Protein AF-A0A1M7EWC8-F1 (afdb_monomer_lite)

Organism: NCBI:txid29571

Sequence (258 aa):
MKIHIRKPAAKPTKSVWHRIDAVYSGLALIAAVAFLFTLSVLIFYGRYFPGGISSEHDAWAEFGTFLGGVLTPAFSFLTFLALLVTIMFQRFELKNSQISLGLIREELELAKSTAEKSVEFNKNESERAELFNMIKFVHSEISNLHSSEVDFVAGATLGFFFSSSAPSKGISSIPKNYDPVTDHDRVVLADLCDYMMELNNYLNNYEGKFGASALTYYYKKRHATASDRLIEKGFLLEPMLSAFKEIGYSWTAPVSVK

Structure (mmCIF, N/CA/C/O backbone):
data_AF-A0A1M7EWC8-F1
#
_entry.id   AF-A0A1M7EWC8-F1
#
loop_
_atom_site.group_PDB
_atom_site.id
_atom_site.type_symbol
_atom_site.label_atom_id
_atom_site.label_alt_id
_atom_site.label_comp_id
_atom_site.label_asym_id
_atom_site.label_entity_id
_atom_site.label_seq_id
_atom_site.pdbx_PDB_ins_code
_atom_site.Cartn_x
_atom_site.Cartn_y
_atom_site.Cartn_z
_atom_site.occupancy
_atom_site.B_iso_or_equiv
_atom_site.auth_seq_id
_atom_site.auth_comp_id
_atom_site.auth_asym_id
_atom_site.auth_atom_id
_atom_site.pdbx_PDB_model_num
ATOM 1 N N . MET A 1 1 ? 0.126 -18.170 11.135 1.00 47.25 1 MET A N 1
ATOM 2 C CA . MET A 1 1 ? 0.651 -17.033 10.347 1.00 47.25 1 MET A CA 1
ATOM 3 C C . MET A 1 1 ? 1.218 -17.575 9.032 1.00 47.25 1 MET A C 1
ATOM 5 O O . MET A 1 1 ? 2.308 -18.126 9.032 1.00 47.25 1 MET A O 1
ATOM 9 N N . LYS A 1 2 ? 0.439 -17.572 7.937 1.00 43.06 2 LYS A N 1
ATOM 10 C CA . LYS A 1 2 ? 0.884 -18.093 6.627 1.00 43.06 2 LYS A CA 1
ATOM 11 C C . LYS A 1 2 ? 1.632 -16.986 5.886 1.00 43.06 2 LYS A C 1
ATOM 13 O O . LYS A 1 2 ? 1.015 -16.027 5.434 1.00 43.06 2 LYS A O 1
ATOM 18 N N . ILE A 1 3 ? 2.949 -17.121 5.787 1.00 44.19 3 ILE A N 1
ATOM 19 C CA . ILE A 1 3 ? 3.812 -16.198 5.050 1.00 44.19 3 ILE A CA 1
ATOM 20 C C . ILE A 1 3 ? 3.522 -16.396 3.557 1.00 44.19 3 ILE A C 1
ATOM 22 O O . ILE A 1 3 ? 3.866 -17.424 2.976 1.00 44.19 3 ILE A O 1
ATOM 26 N N . HIS A 1 4 ? 2.829 -15.434 2.947 1.00 46.62 4 HIS A N 1
ATOM 27 C CA . HIS A 1 4 ? 2.628 -15.382 1.502 1.00 46.62 4 HIS A CA 1
ATOM 28 C C . HIS A 1 4 ? 3.958 -14.998 0.847 1.00 46.62 4 HIS A C 1
ATOM 30 O O . HIS A 1 4 ? 4.321 -13.824 0.769 1.00 46.62 4 HIS A O 1
ATOM 36 N N . ILE A 1 5 ? 4.710 -16.003 0.402 1.00 55.16 5 ILE A N 1
ATOM 37 C CA . ILE A 1 5 ? 5.900 -15.809 -0.425 1.00 55.16 5 ILE A CA 1
ATOM 38 C C . ILE A 1 5 ? 5.428 -15.165 -1.735 1.00 55.16 5 ILE A C 1
ATOM 40 O O . ILE A 1 5 ? 4.658 -15.764 -2.489 1.00 55.16 5 ILE A O 1
ATOM 44 N N . ARG A 1 6 ? 5.842 -13.914 -1.979 1.00 54.12 6 ARG A N 1
ATOM 45 C CA . ARG A 1 6 ? 5.560 -13.195 -3.228 1.00 54.12 6 ARG A CA 1
ATOM 46 C C . ARG A 1 6 ? 6.038 -14.050 -4.404 1.00 54.12 6 ARG A C 1
ATOM 48 O O . ARG A 1 6 ? 7.203 -14.440 -4.449 1.00 54.12 6 ARG A O 1
ATOM 55 N N . LYS A 1 7 ? 5.136 -14.337 -5.349 1.00 50.84 7 LYS A N 1
ATOM 56 C CA . LYS A 1 7 ? 5.489 -14.973 -6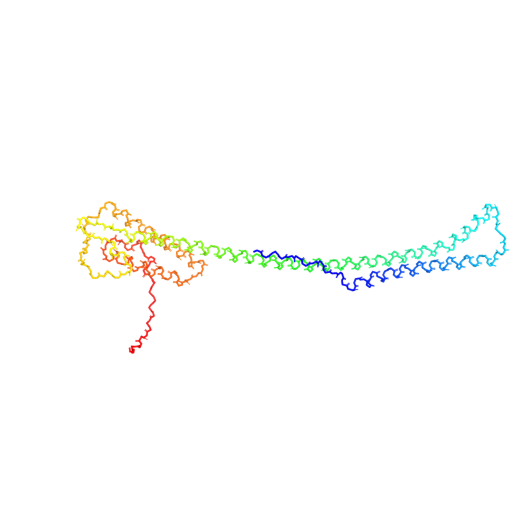.626 1.00 50.84 7 LYS A CA 1
ATOM 57 C C . LYS A 1 7 ? 6.618 -14.168 -7.293 1.00 50.84 7 LYS A C 1
ATOM 59 O O . LYS A 1 7 ? 6.545 -12.937 -7.281 1.00 50.84 7 LYS A O 1
ATOM 64 N N . PRO A 1 8 ? 7.641 -14.826 -7.867 1.00 49.25 8 PRO A N 1
ATOM 65 C CA . PRO A 1 8 ? 8.710 -14.132 -8.573 1.00 49.25 8 PRO A CA 1
ATOM 66 C C . PRO A 1 8 ? 8.127 -13.327 -9.739 1.00 49.25 8 PRO A C 1
ATOM 68 O O . PRO A 1 8 ? 7.176 -13.773 -10.387 1.00 49.25 8 PRO A O 1
ATOM 71 N N . ALA A 1 9 ? 8.686 -12.134 -9.964 1.00 54.84 9 ALA A N 1
ATOM 72 C CA . ALA A 1 9 ? 8.265 -11.185 -10.989 1.00 54.84 9 ALA A CA 1
ATOM 73 C C . ALA A 1 9 ? 7.995 -11.889 -12.330 1.00 54.84 9 ALA A C 1
ATOM 75 O O . ALA A 1 9 ? 8.808 -12.690 -12.802 1.00 54.84 9 ALA A O 1
ATOM 76 N N . ALA A 1 10 ? 6.827 -11.615 -12.917 1.00 57.38 10 ALA A N 1
ATOM 77 C CA . ALA A 1 10 ? 6.419 -12.189 -14.191 1.00 57.38 10 ALA A CA 1
ATOM 78 C C . ALA A 1 10 ? 7.498 -11.915 -15.249 1.00 57.38 10 ALA A C 1
ATOM 80 O O . ALA A 1 10 ? 7.914 -10.772 -15.440 1.00 57.38 10 ALA A O 1
ATOM 81 N N . LYS A 1 11 ? 7.968 -12.976 -15.918 1.00 47.69 11 LYS A N 1
ATOM 82 C 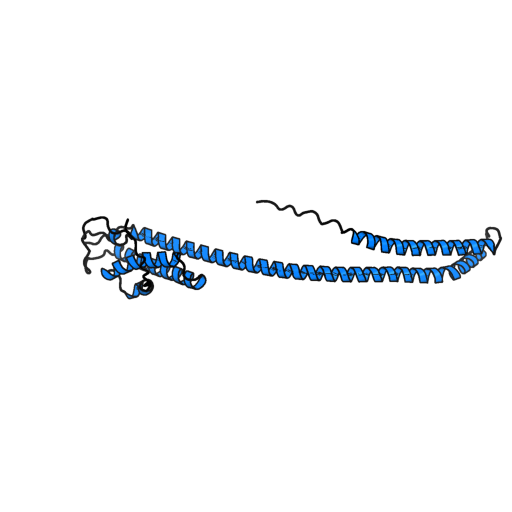CA . LYS A 1 11 ? 8.940 -12.865 -17.013 1.00 47.69 11 LYS A CA 1
ATOM 83 C C . LYS A 1 11 ? 8.397 -11.878 -18.059 1.00 47.69 11 LYS A C 1
ATOM 85 O O . LYS A 1 11 ? 7.204 -11.964 -18.368 1.00 47.69 11 LYS A O 1
ATOM 90 N N . PRO A 1 12 ? 9.229 -10.971 -18.606 1.00 50.50 12 PRO A N 1
ATOM 91 C CA . PRO A 1 12 ? 8.781 -9.996 -19.593 1.00 50.50 12 PRO A CA 1
ATOM 92 C C . PRO A 1 12 ? 8.081 -10.719 -20.745 1.00 50.50 12 PRO A C 1
ATOM 94 O O . PRO A 1 12 ? 8.583 -11.711 -21.285 1.00 50.50 12 PRO A O 1
ATOM 97 N N . THR A 1 13 ? 6.870 -10.257 -21.042 1.00 60.12 13 THR A N 1
ATOM 98 C CA . THR A 1 13 ? 5.951 -10.859 -22.004 1.00 60.12 13 THR A CA 1
ATOM 99 C C . THR A 1 13 ? 6.610 -10.939 -23.385 1.00 60.12 13 THR A C 1
ATOM 101 O O . THR A 1 13 ? 7.399 -10.074 -23.761 1.00 60.12 13 THR A O 1
ATOM 104 N N . LYS A 1 14 ? 6.310 -11.993 -24.161 1.00 58.06 14 LYS A N 1
ATOM 105 C CA . LYS A 1 14 ? 6.942 -12.278 -25.471 1.00 58.06 14 LYS A CA 1
ATOM 106 C C . LYS A 1 14 ? 6.955 -11.078 -26.437 1.00 58.06 14 LYS A C 1
ATOM 108 O O . LYS A 1 14 ? 7.844 -10.978 -27.272 1.00 58.06 14 LYS A O 1
ATOM 113 N N . SER A 1 15 ? 6.011 -10.146 -26.295 1.00 63.50 15 SER A N 1
ATOM 114 C CA . SER A 1 15 ? 5.922 -8.928 -27.103 1.00 63.50 15 SER A CA 1
ATOM 115 C C . SER A 1 15 ? 7.060 -7.931 -26.872 1.00 63.50 15 SER A C 1
ATOM 117 O O . SER A 1 15 ? 7.343 -7.148 -27.769 1.00 63.50 15 SER A O 1
ATOM 119 N N . VAL A 1 16 ? 7.719 -7.934 -25.710 1.00 62.34 16 VAL A N 1
ATOM 120 C CA . VAL A 1 16 ? 8.839 -7.022 -25.422 1.00 62.34 16 VAL A CA 1
ATOM 121 C C . VAL A 1 16 ? 10.085 -7.442 -26.202 1.00 62.34 16 VAL A C 1
ATOM 123 O O . VAL A 1 16 ? 10.731 -6.603 -26.825 1.00 62.34 16 VAL A O 1
ATOM 126 N N . TRP A 1 17 ? 10.360 -8.747 -26.248 1.00 64.62 17 TRP A N 1
ATOM 127 C CA . TRP A 1 17 ? 11.518 -9.318 -26.938 1.00 64.62 17 TRP A CA 1
ATOM 128 C C . TRP A 1 17 ? 11.496 -9.023 -28.438 1.00 64.62 17 TRP A C 1
ATOM 130 O O . TRP A 1 17 ? 12.433 -8.422 -28.946 1.00 64.62 17 TRP A O 1
ATOM 140 N N . HIS A 1 18 ? 10.362 -9.253 -29.109 1.00 70.25 18 HIS A N 1
ATOM 141 C CA . HIS A 1 18 ? 10.214 -8.944 -30.538 1.00 70.25 18 HIS A CA 1
ATOM 142 C C . HIS A 1 18 ? 10.468 -7.471 -30.896 1.00 70.25 18 HIS A C 1
ATOM 144 O O . HIS A 1 18 ? 10.829 -7.155 -32.027 1.00 70.25 18 HIS A O 1
ATOM 150 N N . ARG A 1 19 ? 10.262 -6.548 -29.950 1.00 71.00 19 ARG A N 1
ATOM 151 C CA . ARG A 1 19 ? 10.402 -5.102 -30.179 1.00 71.00 19 ARG A CA 1
ATOM 152 C C . ARG A 1 19 ? 11.839 -4.637 -29.988 1.00 71.00 19 ARG A C 1
ATOM 154 O O . ARG A 1 19 ? 12.286 -3.753 -30.709 1.00 71.00 19 ARG A O 1
ATOM 161 N N . ILE A 1 20 ? 12.553 -5.266 -29.062 1.00 74.62 20 ILE A N 1
ATOM 162 C CA . ILE A 1 20 ? 13.995 -5.102 -28.880 1.00 74.62 20 ILE A CA 1
ATOM 163 C C . ILE A 1 20 ? 14.736 -5.706 -30.082 1.00 74.62 20 ILE A C 1
ATOM 165 O O . ILE A 1 20 ? 15.594 -5.049 -30.672 1.00 74.62 20 ILE A O 1
ATOM 169 N N . ASP A 1 21 ? 14.319 -6.894 -30.521 1.00 82.62 21 ASP A N 1
ATOM 170 C CA . ASP A 1 21 ? 14.849 -7.551 -31.719 1.00 82.62 21 ASP A CA 1
ATOM 171 C C . ASP A 1 21 ? 14.648 -6.683 -32.970 1.00 82.62 21 ASP A C 1
ATOM 173 O O . ASP A 1 21 ? 15.545 -6.573 -33.804 1.00 82.62 21 ASP A O 1
ATOM 177 N N . ALA A 1 22 ? 13.509 -5.988 -33.080 1.00 81.44 22 ALA A N 1
ATOM 178 C CA . ALA A 1 22 ? 13.250 -5.060 -34.178 1.00 81.44 22 ALA A CA 1
ATOM 179 C C . ALA A 1 22 ? 14.247 -3.884 -34.210 1.00 81.44 22 ALA A C 1
ATOM 181 O O . ALA A 1 22 ? 14.741 -3.534 -35.280 1.00 81.44 22 ALA A O 1
ATOM 182 N N . VAL A 1 23 ? 14.609 -3.310 -33.058 1.00 83.75 23 VAL A N 1
ATOM 183 C CA . VAL A 1 23 ? 15.603 -2.222 -32.990 1.00 83.75 23 VAL A CA 1
ATOM 184 C C . VAL A 1 23 ? 16.997 -2.727 -33.341 1.00 83.75 23 VAL A C 1
ATOM 186 O O . VAL A 1 23 ? 17.674 -2.121 -34.173 1.00 83.75 23 VAL A O 1
ATOM 189 N N . TYR A 1 24 ? 17.416 -3.855 -32.760 1.00 86.69 24 TYR A N 1
ATOM 190 C CA . TYR A 1 24 ? 18.720 -4.441 -33.068 1.00 86.69 24 TYR A CA 1
ATOM 191 C C . TYR A 1 24 ? 18.823 -4.865 -34.531 1.00 86.69 24 TYR A C 1
ATOM 193 O O . TYR A 1 24 ? 19.853 -4.626 -35.154 1.00 86.69 24 TYR A O 1
ATOM 201 N N . SER A 1 25 ? 17.752 -5.409 -35.112 1.00 86.56 25 SER A N 1
ATOM 202 C CA . SER A 1 25 ? 17.711 -5.748 -36.536 1.00 86.56 25 SER A CA 1
ATOM 203 C C . SER A 1 25 ? 17.816 -4.511 -37.436 1.00 86.56 25 SER A C 1
ATOM 205 O O . SER A 1 25 ? 18.558 -4.539 -38.415 1.00 86.56 25 SER A O 1
ATOM 207 N N . GLY A 1 26 ? 17.163 -3.397 -37.080 1.00 87.06 26 GLY A N 1
ATOM 208 C CA . GLY A 1 26 ? 17.273 -2.135 -37.815 1.00 87.06 26 GLY A CA 1
ATOM 209 C C . GLY A 1 26 ? 18.679 -1.534 -37.759 1.00 87.06 26 GLY A C 1
ATOM 210 O O . GLY A 1 26 ? 19.226 -1.140 -38.787 1.00 87.06 26 GLY A O 1
ATOM 211 N N . LEU A 1 27 ? 19.305 -1.516 -36.579 1.00 89.62 27 LEU A N 1
ATOM 212 C CA . LEU A 1 27 ? 20.689 -1.054 -36.421 1.00 89.62 27 LEU A CA 1
ATOM 213 C C . LEU A 1 27 ? 21.691 -1.975 -37.132 1.00 89.62 27 LEU A C 1
ATOM 215 O O . LEU A 1 27 ? 22.611 -1.484 -37.786 1.00 89.62 27 LEU A O 1
ATOM 219 N N . ALA A 1 28 ? 21.494 -3.293 -37.064 1.00 91.06 28 ALA A N 1
ATOM 220 C CA . ALA A 1 28 ? 22.319 -4.267 -37.774 1.00 91.06 28 ALA A CA 1
ATOM 221 C C . ALA A 1 28 ? 22.210 -4.104 -39.297 1.00 91.06 28 ALA A C 1
ATOM 223 O O . ALA A 1 28 ? 23.221 -4.187 -39.991 1.00 91.06 28 ALA A O 1
ATOM 224 N N . LEU A 1 29 ? 21.013 -3.806 -39.817 1.00 91.88 29 LEU A N 1
ATOM 225 C CA . LEU A 1 29 ? 20.809 -3.499 -41.232 1.00 91.88 29 LEU A CA 1
ATOM 226 C C . LEU A 1 29 ? 21.577 -2.237 -41.646 1.00 91.88 29 LEU A C 1
ATOM 228 O O . LEU A 1 29 ? 22.280 -2.260 -42.652 1.00 91.88 29 LEU A O 1
ATOM 232 N N . ILE A 1 30 ? 21.495 -1.155 -40.861 1.00 91.25 30 ILE A N 1
ATOM 233 C CA . ILE A 1 30 ? 22.239 0.090 -41.127 1.00 91.25 30 ILE A CA 1
ATOM 234 C C . ILE A 1 30 ? 23.753 -0.174 -41.134 1.00 91.25 30 ILE A C 1
ATOM 236 O O . ILE A 1 30 ? 24.451 0.282 -42.040 1.00 91.25 30 ILE A O 1
ATOM 240 N N . ALA A 1 31 ? 24.257 -0.949 -40.170 1.00 92.12 31 ALA A N 1
ATOM 241 C CA . ALA A 1 31 ? 25.669 -1.318 -40.096 1.00 92.12 31 ALA A CA 1
ATOM 242 C C . ALA A 1 31 ? 26.111 -2.188 -41.287 1.00 92.12 31 ALA A C 1
ATOM 244 O O . ALA A 1 31 ? 27.172 -1.950 -41.866 1.00 92.12 31 ALA A O 1
ATOM 245 N N . ALA A 1 32 ? 25.285 -3.154 -41.701 1.00 94.25 32 ALA A N 1
ATOM 246 C CA . ALA A 1 32 ? 25.549 -3.987 -42.870 1.00 94.25 32 ALA A CA 1
ATOM 247 C C . ALA A 1 32 ? 25.592 -3.156 -44.162 1.00 94.25 32 ALA A C 1
ATOM 249 O O . ALA A 1 32 ? 26.500 -3.326 -44.973 1.00 94.25 32 ALA A O 1
ATOM 250 N N . VAL A 1 33 ? 24.660 -2.212 -44.330 1.00 93.44 33 VAL A N 1
ATOM 251 C CA . VAL A 1 33 ? 24.645 -1.283 -45.471 1.00 93.44 33 VAL A CA 1
ATOM 252 C C . VAL A 1 33 ? 25.898 -0.404 -45.479 1.00 93.44 33 VAL A C 1
ATOM 254 O O . VAL A 1 33 ? 26.537 -0.277 -46.521 1.00 93.44 33 VAL A O 1
ATOM 257 N N . ALA A 1 34 ? 26.298 0.147 -44.328 1.00 93.12 34 ALA A N 1
ATOM 258 C CA . ALA A 1 34 ? 27.522 0.940 -44.202 1.00 93.12 34 ALA A CA 1
ATOM 259 C C . ALA A 1 34 ? 28.775 0.134 -44.592 1.00 93.12 34 ALA A C 1
ATOM 261 O O . ALA A 1 34 ? 29.632 0.621 -45.335 1.00 93.12 34 ALA A O 1
ATOM 262 N N . PHE A 1 35 ? 28.865 -1.116 -44.133 1.00 94.31 35 PHE A N 1
ATOM 263 C CA . PHE A 1 35 ? 29.974 -2.014 -44.446 1.00 94.31 35 PHE A CA 1
ATOM 264 C C . PHE A 1 35 ? 30.036 -2.354 -45.941 1.00 94.31 35 PHE A C 1
ATOM 266 O O . PHE A 1 35 ? 31.091 -2.216 -46.561 1.00 94.31 35 PHE A O 1
ATOM 273 N N . LEU A 1 36 ? 28.903 -2.731 -46.543 1.00 95.06 36 LEU A N 1
ATOM 274 C CA . LEU A 1 36 ? 28.820 -3.042 -47.973 1.00 95.06 36 LEU A CA 1
ATOM 275 C C . LEU A 1 36 ? 29.143 -1.826 -48.846 1.00 95.06 36 LEU A C 1
ATOM 277 O O . LEU A 1 36 ? 29.856 -1.962 -49.839 1.00 95.06 36 LEU A O 1
ATOM 281 N N . PHE A 1 37 ? 28.671 -0.637 -48.463 1.00 93.38 37 PHE A N 1
ATOM 282 C CA . PHE A 1 37 ? 28.989 0.603 -49.167 1.00 93.38 37 PHE A CA 1
ATOM 283 C C . PHE A 1 37 ? 30.493 0.900 -49.125 1.00 93.38 37 PHE A C 1
ATOM 285 O O . PHE A 1 37 ? 31.101 1.169 -50.159 1.00 93.38 37 PHE A O 1
ATOM 292 N N . THR A 1 38 ? 31.116 0.752 -47.955 1.00 92.81 38 THR A N 1
ATOM 293 C CA . THR A 1 38 ? 32.569 0.924 -47.787 1.00 92.81 38 THR A CA 1
ATOM 294 C C . THR A 1 38 ? 33.354 -0.057 -48.650 1.00 92.81 38 THR A C 1
ATOM 296 O O . THR A 1 38 ? 34.263 0.341 -49.376 1.00 92.81 38 THR A O 1
ATOM 299 N N . LEU A 1 39 ? 32.970 -1.336 -48.621 1.00 94.88 39 LEU A N 1
ATOM 300 C CA . LEU A 1 39 ? 33.601 -2.375 -49.427 1.00 94.88 39 LEU A CA 1
ATOM 301 C C . LEU A 1 39 ? 33.455 -2.082 -50.927 1.00 94.88 39 LEU A C 1
ATOM 303 O O . LEU A 1 39 ? 34.415 -2.235 -51.677 1.00 94.88 39 LEU A O 1
ATOM 307 N N . SER A 1 40 ? 32.286 -1.599 -51.357 1.00 93.56 40 SER A N 1
ATOM 308 C CA . SER A 1 40 ? 32.044 -1.183 -52.741 1.00 93.56 40 SER A CA 1
ATOM 309 C C . SER A 1 40 ? 32.970 -0.044 -53.170 1.00 93.56 40 SER A C 1
ATOM 311 O O . SER A 1 40 ? 33.531 -0.105 -54.263 1.00 93.56 40 SER A O 1
ATOM 313 N N . VAL A 1 41 ? 33.160 0.979 -52.328 1.00 92.25 41 VAL A N 1
ATOM 314 C CA . VAL A 1 41 ? 34.064 2.105 -52.623 1.00 92.25 41 VAL A CA 1
ATOM 315 C C . VAL A 1 41 ? 35.518 1.629 -52.718 1.00 92.25 41 VAL A C 1
ATOM 317 O O . VAL A 1 41 ? 36.223 2.016 -53.649 1.00 92.25 41 VAL A O 1
ATOM 320 N N . LEU A 1 42 ? 35.956 0.740 -51.820 1.00 90.25 42 LEU A N 1
ATOM 321 C CA . LEU A 1 42 ? 37.308 0.169 -51.848 1.00 90.25 42 LEU A CA 1
ATOM 322 C C . LEU A 1 42 ? 37.557 -0.691 -53.097 1.00 90.25 42 LEU A C 1
ATOM 324 O O . LEU A 1 42 ? 38.595 -0.551 -53.744 1.00 90.25 42 LEU A O 1
ATOM 328 N N . ILE A 1 43 ? 36.599 -1.548 -53.471 1.00 92.00 43 ILE A N 1
ATOM 329 C CA . ILE A 1 43 ? 36.682 -2.364 -54.693 1.00 92.00 43 ILE A CA 1
ATOM 330 C C . ILE A 1 43 ? 36.725 -1.466 -55.934 1.00 92.00 43 ILE A C 1
ATOM 332 O O . ILE A 1 43 ? 37.505 -1.724 -56.851 1.00 92.00 43 ILE A O 1
ATOM 336 N N . PHE A 1 44 ? 35.898 -0.419 -55.973 1.00 90.69 44 PHE A N 1
ATOM 337 C CA . PHE A 1 44 ? 35.868 0.529 -57.083 1.00 90.69 44 PHE A CA 1
ATOM 338 C C . PHE A 1 44 ? 37.211 1.252 -57.232 1.00 90.69 44 PHE A C 1
ATOM 340 O O . PHE A 1 44 ? 37.776 1.264 -58.324 1.00 90.69 44 PHE A O 1
ATOM 347 N N . TYR A 1 45 ? 37.760 1.768 -56.128 1.00 88.88 45 TYR A N 1
ATOM 348 C CA . TYR A 1 45 ? 39.066 2.425 -56.114 1.00 88.88 45 TYR A CA 1
ATOM 349 C C . TYR A 1 45 ? 40.180 1.494 -56.620 1.00 88.88 45 TYR A C 1
ATOM 351 O O . TYR A 1 45 ? 40.899 1.849 -57.551 1.00 88.88 45 TYR A O 1
ATOM 359 N N . GLY A 1 46 ? 40.265 0.264 -56.095 1.00 86.56 46 GLY A N 1
ATOM 360 C CA . GLY A 1 46 ? 41.299 -0.701 -56.490 1.00 86.56 46 GLY A CA 1
ATOM 361 C C . GLY A 1 46 ? 41.200 -1.198 -57.939 1.00 86.56 46 GLY A C 1
ATOM 362 O O . GLY A 1 46 ? 42.198 -1.638 -58.503 1.00 86.56 46 GLY A O 1
ATOM 363 N N . ARG A 1 47 ? 40.017 -1.126 -58.567 1.00 88.06 47 ARG A N 1
ATOM 364 C CA . ARG A 1 47 ? 39.847 -1.468 -59.990 1.00 88.06 47 ARG A CA 1
ATOM 365 C C . ARG A 1 47 ? 40.170 -0.318 -60.936 1.00 88.06 47 ARG A C 1
ATOM 367 O O . ARG A 1 47 ? 40.697 -0.574 -62.014 1.00 88.06 47 ARG A O 1
ATOM 374 N N . TYR A 1 48 ? 39.825 0.914 -60.566 1.00 86.19 48 TYR A N 1
ATOM 375 C CA . TYR A 1 48 ? 40.052 2.090 -61.412 1.00 86.19 48 TYR A CA 1
ATOM 376 C C . TYR A 1 48 ? 41.488 2.615 -61.339 1.00 86.19 48 TYR A C 1
ATOM 378 O O . TYR A 1 48 ? 41.969 3.169 -62.324 1.00 86.19 48 TYR A O 1
ATOM 386 N N . PHE A 1 49 ? 42.184 2.394 -60.220 1.00 82.50 49 PHE A N 1
ATOM 387 C CA . PHE A 1 49 ? 43.587 2.767 -60.031 1.00 82.50 49 PHE A CA 1
ATOM 388 C C . PHE A 1 49 ? 44.466 1.516 -59.860 1.00 82.50 49 PHE A C 1
ATOM 390 O O . PHE A 1 49 ? 44.897 1.211 -58.747 1.00 82.50 49 PHE A O 1
ATOM 397 N N . PRO A 1 50 ? 44.727 0.749 -60.937 1.00 72.12 50 PRO A N 1
ATOM 398 C CA . PRO A 1 50 ? 45.605 -0.412 -60.866 1.00 72.12 50 PRO A CA 1
ATOM 399 C C . PRO A 1 50 ? 47.062 0.041 -60.656 1.00 72.12 50 PRO A C 1
ATOM 401 O O . PRO A 1 50 ? 47.721 0.508 -61.582 1.00 72.12 50 PRO A O 1
ATOM 404 N N . GLY A 1 51 ? 47.566 -0.101 -59.429 1.00 68.56 51 GLY A N 1
ATOM 405 C CA . GLY A 1 51 ? 48.934 0.235 -59.026 1.00 68.56 51 GLY A CA 1
ATOM 406 C C . GLY A 1 51 ? 49.352 -0.516 -57.756 1.00 68.56 51 GLY A C 1
ATOM 407 O O . GLY A 1 51 ? 48.511 -1.069 -57.048 1.00 68.56 51 GLY A O 1
ATOM 408 N N . GLY A 1 52 ? 50.660 -0.593 -57.489 1.00 72.06 52 GLY A N 1
ATOM 409 C CA . GLY A 1 52 ? 51.196 -1.186 -56.257 1.00 72.06 52 GLY A CA 1
ATOM 410 C C . GLY A 1 52 ? 50.973 -0.296 -55.028 1.00 72.06 52 GLY A C 1
ATOM 411 O O . GLY A 1 52 ? 50.571 0.858 -55.146 1.00 72.06 52 GLY A O 1
ATOM 412 N N . ILE A 1 53 ? 51.257 -0.821 -53.834 1.00 76.31 53 ILE A N 1
ATOM 413 C CA . ILE A 1 53 ? 51.200 -0.030 -52.597 1.00 76.31 53 ILE A CA 1
ATOM 414 C C . ILE A 1 53 ? 52.318 1.019 -52.636 1.00 76.31 53 ILE A C 1
ATOM 416 O O . ILE A 1 53 ? 53.494 0.659 -52.685 1.00 76.31 53 ILE A O 1
ATOM 420 N N . SER A 1 54 ? 51.953 2.303 -52.613 1.00 81.25 54 SER A N 1
ATOM 421 C CA . SER A 1 54 ? 52.928 3.395 -52.564 1.00 81.25 54 SER A CA 1
ATOM 422 C C . SER A 1 54 ? 53.568 3.499 -51.176 1.00 81.25 54 SER A C 1
ATOM 424 O O . SER A 1 54 ? 52.883 3.419 -50.152 1.00 81.25 54 SER A O 1
ATOM 426 N N . SER A 1 55 ? 54.887 3.696 -51.143 1.00 82.12 55 SER A N 1
ATOM 427 C CA . SER A 1 55 ? 55.646 4.035 -49.932 1.00 82.12 55 SER A CA 1
ATOM 428 C C . SER A 1 55 ? 55.655 5.539 -49.634 1.00 82.12 55 SER A C 1
ATOM 430 O O . SER A 1 55 ? 56.157 5.946 -48.589 1.00 82.12 55 SER A O 1
ATOM 432 N N . GLU A 1 56 ? 55.134 6.367 -50.544 1.00 87.88 56 GLU A N 1
ATOM 433 C CA . GLU A 1 56 ? 55.080 7.818 -50.377 1.00 87.88 56 GLU A CA 1
ATOM 434 C C . GLU A 1 56 ? 53.878 8.233 -49.530 1.00 87.88 56 GLU A C 1
ATOM 436 O O . GLU A 1 56 ? 52.751 7.783 -49.744 1.00 87.88 56 GLU A O 1
ATOM 441 N N . HIS A 1 57 ? 54.121 9.114 -48.561 1.00 85.94 57 HIS A N 1
ATOM 442 C CA . HIS A 1 57 ? 53.099 9.591 -47.633 1.00 85.94 57 HIS A CA 1
ATOM 443 C C . HIS A 1 57 ? 51.973 10.368 -48.336 1.00 85.94 57 HIS A C 1
ATOM 445 O O . HIS A 1 57 ? 50.803 10.180 -48.006 1.00 85.94 57 HIS A O 1
ATOM 451 N N . ASP A 1 58 ? 52.311 11.184 -49.336 1.00 87.44 58 ASP A N 1
ATOM 452 C CA . ASP A 1 58 ? 51.355 12.054 -50.031 1.00 87.44 58 ASP A CA 1
ATOM 453 C C . ASP A 1 58 ? 50.269 11.249 -50.766 1.00 87.44 58 ASP A C 1
ATOM 455 O O . ASP A 1 58 ? 49.088 11.595 -50.714 1.00 87.44 58 ASP A O 1
ATOM 459 N N . ALA A 1 59 ? 50.626 10.089 -51.330 1.00 84.44 59 ALA A N 1
ATOM 460 C CA . ALA A 1 59 ? 49.675 9.177 -51.968 1.00 84.44 59 ALA A CA 1
ATOM 461 C C . ALA A 1 59 ? 48.621 8.629 -50.980 1.00 84.44 59 ALA A C 1
ATOM 463 O O . ALA A 1 59 ? 47.453 8.444 -51.333 1.00 84.44 59 ALA A O 1
ATOM 464 N N . TRP A 1 60 ? 49.004 8.403 -49.719 1.00 87.38 60 TRP A N 1
ATOM 465 C CA . TRP A 1 60 ? 48.069 7.992 -48.667 1.00 87.38 60 TRP A CA 1
ATOM 466 C C . TRP A 1 60 ? 47.161 9.137 -48.210 1.00 87.38 60 TRP A C 1
ATOM 468 O O . TRP A 1 60 ? 45.993 8.897 -47.890 1.00 87.38 60 TRP A O 1
ATOM 478 N N . ALA A 1 61 ? 47.663 10.375 -48.209 1.00 87.62 61 ALA A N 1
ATOM 479 C CA . ALA A 1 61 ? 46.868 11.558 -47.891 1.00 87.62 61 ALA A CA 1
ATOM 480 C C . ALA A 1 61 ? 45.781 11.819 -48.953 1.00 87.62 61 ALA A C 1
ATOM 482 O O . ALA A 1 61 ? 44.623 12.086 -48.611 1.00 87.62 61 ALA A O 1
ATOM 483 N N . GLU A 1 62 ? 46.110 11.666 -50.237 1.00 88.12 62 GLU A N 1
ATOM 484 C CA . GLU A 1 62 ? 45.145 11.785 -51.339 1.00 88.12 62 GLU A CA 1
ATOM 485 C C . GLU A 1 62 ? 44.091 10.666 -51.315 1.00 88.12 62 GLU A C 1
ATOM 487 O O . GLU A 1 62 ? 42.892 10.936 -51.437 1.00 88.12 62 GLU A O 1
ATOM 492 N N . PHE A 1 63 ? 44.503 9.417 -51.066 1.00 87.44 63 PHE A N 1
ATOM 493 C CA . PHE A 1 63 ? 43.581 8.289 -50.884 1.00 87.44 63 PHE A CA 1
ATOM 494 C C . PHE A 1 63 ? 42.603 8.521 -49.726 1.00 87.44 63 PHE A C 1
ATOM 496 O O . PHE A 1 63 ? 41.388 8.348 -49.877 1.00 87.44 63 PHE A O 1
ATOM 503 N N . GLY A 1 64 ? 43.124 8.959 -48.577 1.00 87.12 64 GLY A N 1
ATOM 504 C CA . GLY A 1 64 ? 42.317 9.311 -47.414 1.00 87.12 64 GLY A CA 1
ATOM 505 C C . GLY A 1 64 ? 41.333 10.445 -47.709 1.00 87.12 64 GLY A C 1
ATOM 506 O O . GLY A 1 64 ? 40.193 10.395 -47.253 1.00 87.12 64 GLY A O 1
ATOM 507 N N . THR A 1 65 ? 41.728 11.419 -48.532 1.00 90.25 65 THR A N 1
ATOM 508 C CA . THR A 1 65 ? 40.860 12.528 -48.958 1.00 90.25 65 THR A CA 1
ATOM 509 C C . THR A 1 65 ? 39.721 12.048 -49.860 1.00 90.25 65 THR A C 1
ATOM 511 O O . THR A 1 65 ? 38.575 12.443 -49.651 1.00 90.25 65 THR A O 1
ATOM 514 N N . PHE A 1 66 ? 39.985 11.149 -50.813 1.00 88.75 66 PHE A N 1
ATOM 515 C CA . PHE A 1 66 ? 38.944 10.546 -51.656 1.00 88.75 66 PHE A CA 1
ATOM 516 C C . PHE A 1 66 ? 37.944 9.721 -50.833 1.00 88.75 66 PHE A C 1
ATOM 518 O O . PHE A 1 66 ? 36.733 9.944 -50.917 1.00 88.75 66 PHE A O 1
ATOM 525 N N . LEU A 1 67 ? 38.441 8.799 -49.998 1.00 90.81 67 LEU A N 1
ATOM 526 C CA . LEU A 1 67 ? 37.580 7.998 -49.125 1.00 90.81 67 LEU A CA 1
ATOM 527 C C . LEU A 1 67 ? 36.800 8.880 -48.154 1.00 90.81 67 LEU A C 1
ATOM 529 O O . LEU A 1 67 ? 35.598 8.690 -47.990 1.00 90.81 67 LEU A O 1
ATOM 533 N N . GLY A 1 68 ? 37.458 9.868 -47.551 1.00 87.88 68 GLY A N 1
ATOM 534 C CA . GLY A 1 68 ? 36.829 10.845 -46.674 1.00 87.88 68 GLY A CA 1
ATOM 535 C C . GLY A 1 68 ? 35.735 11.638 -47.386 1.00 87.88 68 GLY A C 1
ATOM 536 O O . GLY A 1 68 ? 34.654 11.805 -46.827 1.00 87.88 68 GLY A O 1
ATOM 537 N N . GLY A 1 69 ? 35.956 12.057 -48.633 1.00 88.38 69 GLY A N 1
ATOM 538 C CA . GLY A 1 69 ? 34.982 12.810 -49.426 1.00 88.38 69 GLY A CA 1
ATOM 539 C C . GLY A 1 69 ? 33.722 12.016 -49.786 1.00 88.38 69 GLY A C 1
ATOM 540 O O . GLY A 1 69 ? 32.632 12.583 -49.809 1.00 88.38 69 GLY A O 1
ATOM 541 N N . VAL A 1 70 ? 33.845 10.706 -50.022 1.00 90.00 70 VAL A N 1
ATOM 542 C CA . VAL A 1 70 ? 32.717 9.844 -50.423 1.00 90.00 70 VAL A CA 1
ATOM 543 C C . VAL A 1 70 ? 32.030 9.188 -49.219 1.00 90.00 70 VAL A C 1
ATOM 545 O O . VAL A 1 70 ? 30.801 9.167 -49.137 1.00 90.00 70 VAL A O 1
ATOM 548 N N . LEU A 1 71 ? 32.801 8.656 -48.266 1.00 92.38 71 LEU A N 1
ATOM 549 C CA . LEU A 1 71 ? 32.266 7.912 -47.122 1.00 92.38 71 LEU A CA 1
ATOM 550 C C . LEU A 1 71 ? 31.687 8.833 -46.044 1.00 92.38 71 LEU A C 1
ATOM 552 O O . LEU A 1 71 ? 30.681 8.480 -45.431 1.00 92.38 71 LEU A O 1
ATOM 556 N N . THR A 1 72 ? 32.265 10.017 -45.819 1.00 92.19 72 THR A N 1
ATOM 557 C CA . THR A 1 72 ? 31.829 10.896 -44.717 1.00 92.19 72 THR A CA 1
ATOM 558 C C . THR A 1 72 ? 30.388 11.388 -44.881 1.00 92.19 72 THR A C 1
ATOM 560 O O . THR A 1 72 ? 29.619 11.261 -43.922 1.00 92.19 72 THR A O 1
ATOM 563 N N . PRO A 1 73 ? 29.945 11.887 -46.054 1.00 92.25 73 PRO A N 1
ATOM 564 C CA . PRO A 1 73 ? 28.543 12.262 -46.243 1.00 92.25 73 PRO A CA 1
ATOM 565 C C . PRO A 1 73 ? 27.584 11.070 -46.093 1.00 92.25 73 PRO A C 1
ATOM 567 O O . PRO A 1 73 ? 26.537 11.199 -45.455 1.00 92.25 73 PRO A O 1
ATOM 570 N N . ALA A 1 74 ? 27.960 9.891 -46.606 1.00 90.88 74 ALA A N 1
ATOM 571 C CA . ALA A 1 74 ? 27.149 8.677 -46.507 1.00 90.88 74 ALA A CA 1
ATOM 572 C C . ALA A 1 74 ? 26.996 8.198 -45.051 1.00 90.88 74 ALA A C 1
ATOM 574 O O . ALA A 1 74 ? 25.884 7.930 -44.594 1.00 90.88 74 ALA A O 1
ATOM 575 N N . PHE A 1 75 ? 28.089 8.150 -44.286 1.00 91.81 75 PHE A N 1
ATOM 576 C CA . PHE A 1 75 ? 28.052 7.787 -42.869 1.00 91.81 75 PHE A CA 1
ATOM 577 C C . PHE A 1 75 ? 27.338 8.824 -42.010 1.00 91.81 75 PHE A C 1
ATOM 579 O O . PHE A 1 75 ? 26.638 8.445 -41.072 1.00 91.81 75 PHE A O 1
ATOM 586 N N . SER A 1 76 ? 27.446 10.112 -42.341 1.00 93.06 76 SER A N 1
ATOM 587 C CA . SER A 1 76 ? 26.700 11.167 -41.646 1.00 93.06 76 SER A CA 1
ATOM 588 C C . SER A 1 76 ? 25.190 10.967 -41.802 1.00 93.06 76 SER A C 1
ATOM 590 O O . SER A 1 76 ? 24.450 11.032 -40.819 1.00 93.06 76 SER A O 1
ATOM 592 N N . PHE A 1 77 ? 24.729 10.626 -43.010 1.00 92.50 77 PHE A N 1
ATOM 593 C CA . PHE A 1 77 ? 23.322 10.314 -43.262 1.00 92.50 77 PHE A CA 1
ATOM 594 C C . PHE A 1 77 ? 22.856 9.040 -42.538 1.00 92.50 77 PHE A C 1
ATOM 596 O O . PHE A 1 77 ? 21.805 9.042 -41.895 1.00 92.50 77 PHE A O 1
ATOM 603 N N . LEU A 1 78 ? 23.648 7.962 -42.577 1.00 91.12 78 LEU A N 1
ATOM 604 C CA . LEU A 1 78 ? 23.321 6.716 -41.870 1.00 91.12 78 LEU A CA 1
ATOM 605 C C . LEU A 1 78 ? 23.302 6.899 -40.347 1.00 91.12 78 LEU A C 1
ATOM 607 O O . LEU A 1 78 ? 22.432 6.350 -39.672 1.00 91.12 78 LEU A O 1
ATOM 611 N N . THR A 1 79 ? 24.208 7.717 -39.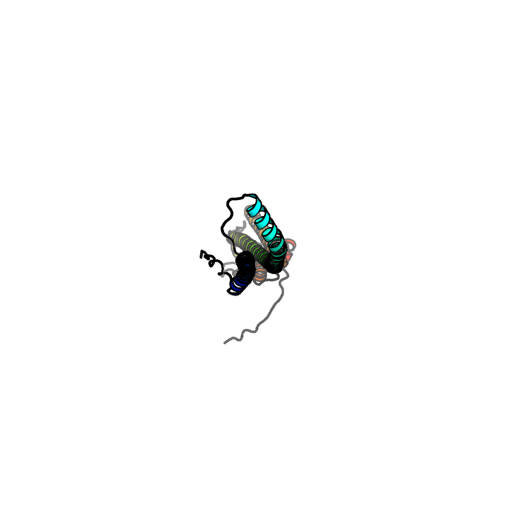808 1.00 92.31 79 THR A N 1
ATOM 612 C CA . THR A 1 79 ? 24.239 8.073 -38.383 1.00 92.31 79 THR A CA 1
ATOM 613 C C . THR A 1 79 ? 22.983 8.844 -37.991 1.00 92.31 79 THR A C 1
ATOM 615 O O . THR A 1 79 ? 22.359 8.537 -36.976 1.00 92.31 79 THR A O 1
ATOM 618 N N . PHE A 1 80 ? 22.557 9.801 -38.819 1.00 94.50 80 PHE A N 1
ATOM 619 C CA . PHE A 1 80 ? 21.304 10.519 -38.605 1.00 94.50 80 PHE A CA 1
ATOM 620 C C . PHE A 1 80 ? 20.093 9.574 -38.600 1.00 94.50 80 PHE A C 1
ATOM 622 O O . PHE A 1 80 ? 19.245 9.663 -37.711 1.00 94.50 80 PHE A O 1
ATOM 629 N N . LEU A 1 81 ? 20.034 8.619 -39.534 1.00 90.31 81 LEU A N 1
ATOM 630 C CA . LEU A 1 81 ? 18.960 7.626 -39.584 1.00 90.31 81 LEU A CA 1
ATOM 631 C C . LEU A 1 81 ? 18.958 6.713 -38.346 1.00 90.31 81 LEU A C 1
ATOM 633 O O . LEU A 1 81 ? 17.901 6.468 -37.763 1.00 90.31 81 LEU A O 1
ATOM 637 N N . ALA A 1 82 ? 20.132 6.256 -37.907 1.00 90.31 82 ALA A N 1
ATOM 638 C CA . ALA A 1 82 ? 20.277 5.449 -36.696 1.00 90.31 82 ALA A CA 1
ATOM 639 C C . ALA A 1 82 ? 19.807 6.206 -35.439 1.00 90.31 82 ALA A C 1
ATOM 641 O O . ALA A 1 82 ? 19.084 5.650 -34.603 1.00 90.31 82 ALA A O 1
ATOM 642 N N . LEU A 1 83 ? 20.154 7.493 -35.327 1.00 92.94 83 LEU A N 1
ATOM 643 C CA . LEU A 1 83 ? 19.675 8.362 -34.250 1.00 92.94 83 LEU A CA 1
ATOM 644 C C . LEU A 1 83 ? 18.155 8.545 -34.303 1.00 92.94 83 LEU A C 1
ATOM 646 O O . LEU A 1 83 ? 17.495 8.447 -33.269 1.00 92.94 83 LEU A O 1
ATOM 650 N N . LEU A 1 84 ? 17.579 8.747 -35.491 1.00 91.25 84 LEU A N 1
ATOM 651 C CA . LEU A 1 84 ? 16.134 8.905 -35.661 1.00 91.25 84 LEU A CA 1
ATOM 652 C C . LEU A 1 84 ? 15.366 7.652 -35.210 1.00 91.25 84 LEU A C 1
ATOM 654 O O . LEU A 1 84 ? 14.393 7.766 -34.462 1.00 91.25 84 LEU A O 1
ATOM 658 N N . VAL A 1 85 ? 15.823 6.460 -35.615 1.00 88.50 85 VAL A N 1
ATOM 659 C CA . VAL A 1 85 ? 15.241 5.173 -35.187 1.00 88.50 85 VAL A CA 1
ATOM 660 C C . VAL A 1 85 ? 15.292 5.043 -33.666 1.00 88.50 85 VAL A C 1
ATOM 662 O O . VAL A 1 85 ? 14.290 4.697 -33.035 1.00 88.50 85 VAL A O 1
ATOM 665 N N . THR A 1 86 ? 16.433 5.388 -33.070 1.00 89.56 86 THR A N 1
ATOM 666 C CA . THR A 1 86 ? 16.632 5.329 -31.619 1.00 89.56 86 THR A CA 1
ATOM 667 C C . THR A 1 86 ? 15.672 6.268 -30.882 1.00 89.56 86 THR A C 1
ATOM 669 O O . THR A 1 86 ? 14.981 5.838 -29.959 1.00 89.56 86 THR A O 1
ATOM 672 N N . ILE A 1 87 ? 15.549 7.526 -31.319 1.00 91.56 87 ILE A N 1
ATOM 673 C CA . ILE A 1 87 ? 14.656 8.520 -30.698 1.00 91.56 87 ILE A CA 1
ATOM 674 C C . ILE A 1 87 ? 13.186 8.101 -30.815 1.00 91.56 87 ILE A C 1
ATOM 676 O O . ILE A 1 87 ? 12.419 8.242 -29.860 1.00 91.56 87 ILE A O 1
ATOM 680 N N . MET A 1 88 ? 12.772 7.576 -31.969 1.00 89.75 88 MET A N 1
ATOM 681 C CA . MET A 1 88 ? 11.401 7.099 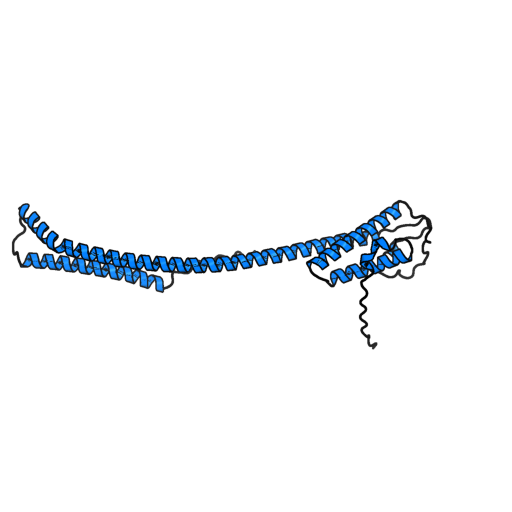-32.169 1.00 89.75 88 MET A CA 1
ATOM 682 C C . MET A 1 88 ? 11.053 5.959 -31.209 1.00 89.75 88 MET A C 1
ATOM 684 O O . MET A 1 88 ? 9.972 5.961 -30.613 1.00 89.75 88 MET A O 1
ATOM 688 N N . PHE A 1 89 ? 11.980 5.022 -31.005 1.00 86.69 89 PHE A N 1
ATOM 689 C CA . PHE A 1 89 ? 11.790 3.931 -30.057 1.00 86.69 89 PHE A CA 1
ATOM 690 C C . PHE A 1 89 ? 11.736 4.431 -28.607 1.00 86.69 89 PHE A C 1
ATOM 692 O O . PHE A 1 89 ? 10.796 4.101 -27.881 1.00 86.69 89 PHE A O 1
ATOM 699 N N . GLN A 1 90 ? 12.673 5.302 -28.219 1.00 86.38 90 GLN A N 1
ATOM 700 C CA . GLN A 1 90 ? 12.704 5.921 -26.889 1.00 86.38 90 GLN A CA 1
ATOM 701 C C . GLN A 1 90 ? 11.394 6.659 -26.568 1.00 86.38 90 GLN A C 1
ATOM 703 O O . GLN A 1 90 ? 10.841 6.512 -25.479 1.00 86.38 90 GLN A O 1
ATOM 708 N N . ARG A 1 91 ? 10.838 7.416 -27.526 1.00 90.81 91 ARG A N 1
ATOM 709 C CA . ARG A 1 91 ? 9.547 8.108 -27.354 1.00 90.81 91 ARG A CA 1
ATOM 710 C C . ARG A 1 91 ? 8.390 7.144 -27.128 1.00 90.81 91 ARG A C 1
ATOM 712 O O . ARG A 1 91 ? 7.513 7.416 -26.308 1.00 90.81 91 ARG A O 1
ATOM 719 N N . PHE A 1 92 ? 8.372 6.032 -27.853 1.00 87.00 92 PHE A N 1
ATOM 720 C CA . PHE A 1 92 ? 7.345 5.019 -27.667 1.00 87.00 92 PHE A CA 1
ATOM 721 C C . PHE A 1 92 ? 7.430 4.394 -26.268 1.00 87.00 92 PHE A C 1
ATOM 723 O O . PHE A 1 92 ? 6.411 4.225 -25.598 1.00 87.00 92 PHE A O 1
ATOM 730 N N . GLU A 1 93 ? 8.637 4.056 -25.816 1.00 86.12 93 GLU A N 1
ATOM 731 C CA . GLU A 1 93 ? 8.861 3.469 -24.495 1.00 86.12 93 GLU A CA 1
ATOM 732 C C . GLU A 1 93 ? 8.433 4.420 -23.369 1.00 86.12 93 GLU A C 1
ATOM 734 O O . GLU A 1 93 ? 7.718 4.011 -22.452 1.00 86.12 93 GLU A O 1
ATOM 739 N N . LEU A 1 94 ? 8.750 5.713 -23.501 1.00 89.56 94 LEU A N 1
ATOM 740 C CA . LEU A 1 94 ? 8.277 6.753 -22.586 1.00 89.56 94 LEU A CA 1
ATOM 741 C C . LEU A 1 94 ? 6.745 6.817 -22.520 1.00 89.56 94 LEU A C 1
ATOM 743 O O . LEU A 1 94 ? 6.185 6.854 -21.424 1.00 89.56 94 LEU A O 1
ATOM 747 N N . LYS A 1 95 ? 6.053 6.774 -23.666 1.00 89.50 95 LYS A N 1
ATOM 748 C CA . LYS A 1 95 ? 4.581 6.773 -23.705 1.00 89.50 95 LYS A CA 1
ATOM 749 C C . LYS A 1 95 ? 3.996 5.556 -22.982 1.00 89.50 95 LYS A C 1
ATOM 751 O O . LYS A 1 95 ? 3.058 5.692 -22.201 1.00 89.50 95 LYS A O 1
ATOM 756 N N . ASN A 1 96 ? 4.563 4.372 -23.200 1.00 84.56 96 ASN A N 1
ATOM 757 C CA . ASN A 1 96 ? 4.124 3.153 -22.518 1.00 84.56 96 ASN A CA 1
ATOM 758 C C . ASN A 1 96 ? 4.375 3.191 -21.006 1.00 84.56 96 ASN A C 1
ATOM 760 O O . ASN A 1 96 ? 3.551 2.697 -20.232 1.00 84.56 96 ASN A O 1
ATOM 764 N N . SER A 1 97 ? 5.492 3.787 -20.588 1.00 83.94 97 SER A N 1
ATOM 765 C CA . SER A 1 97 ? 5.802 4.002 -19.176 1.00 83.94 97 SER A CA 1
ATOM 766 C C . SER A 1 97 ? 4.772 4.930 -18.525 1.00 83.94 97 SER A C 1
ATOM 768 O O . SER A 1 97 ? 4.220 4.602 -17.479 1.00 83.94 97 SER A O 1
ATOM 770 N N . GLN A 1 98 ? 4.408 6.031 -19.191 1.00 90.62 98 GLN A N 1
ATOM 771 C CA . GLN A 1 98 ? 3.369 6.949 -18.709 1.00 90.62 98 GLN A CA 1
ATOM 772 C C . GLN A 1 98 ? 2.000 6.273 -18.564 1.00 90.62 98 GLN A C 1
ATOM 774 O O . GLN A 1 98 ? 1.336 6.474 -17.549 1.00 90.62 98 GLN A O 1
ATOM 779 N N . ILE A 1 99 ? 1.596 5.442 -19.533 1.00 91.50 99 ILE A N 1
ATOM 780 C CA . ILE A 1 99 ? 0.343 4.672 -19.450 1.00 91.50 99 ILE A CA 1
ATOM 781 C C . ILE A 1 99 ? 0.380 3.721 -18.247 1.00 91.50 99 ILE A C 1
ATOM 783 O O . ILE A 1 99 ? -0.546 3.719 -17.441 1.00 91.50 99 ILE A O 1
ATOM 787 N N . SER A 1 100 ? 1.469 2.962 -18.086 1.00 88.19 100 SER A N 1
ATOM 788 C CA . SER A 1 100 ? 1.640 2.043 -16.950 1.00 88.19 100 SER A CA 1
ATOM 789 C C . SER A 1 100 ? 1.584 2.775 -15.605 1.00 88.19 100 SER A C 1
ATOM 791 O O . SER A 1 100 ? 0.934 2.308 -14.677 1.00 88.19 100 SER A O 1
ATOM 793 N N . LEU A 1 101 ? 2.219 3.947 -15.502 1.00 92.56 101 LEU A N 1
ATOM 794 C CA . LEU A 1 101 ? 2.171 4.779 -14.297 1.00 92.56 101 LEU A CA 1
ATOM 795 C C . LEU A 1 101 ? 0.760 5.299 -14.001 1.00 92.56 101 LEU A C 1
ATOM 797 O O . LEU A 1 101 ? 0.388 5.384 -12.834 1.00 92.56 101 LEU A O 1
ATOM 801 N N . GLY A 1 102 ? -0.017 5.637 -15.033 1.00 93.06 102 GLY A N 1
ATOM 802 C CA . GLY A 1 102 ? -1.423 6.015 -14.885 1.00 93.06 102 GLY A CA 1
ATOM 803 C C . GLY A 1 102 ? -2.257 4.886 -14.283 1.00 93.06 102 GLY A C 1
ATOM 804 O O . GLY A 1 102 ? -2.915 5.096 -13.269 1.00 93.06 102 GLY A O 1
ATOM 805 N N . LEU A 1 103 ? -2.140 3.677 -14.840 1.00 92.94 103 LEU A N 1
ATOM 806 C CA . LEU A 1 103 ? -2.841 2.488 -14.339 1.00 92.94 103 LEU A CA 1
ATOM 807 C C . LEU A 1 103 ? -2.452 2.157 -12.889 1.00 92.94 103 LEU A C 1
ATOM 809 O O . LEU A 1 103 ? -3.316 1.893 -12.061 1.00 92.94 103 LEU A O 1
ATOM 813 N N . ILE A 1 104 ? -1.161 2.244 -12.550 1.00 93.44 104 ILE A N 1
ATOM 814 C CA . ILE A 1 104 ? -0.683 2.008 -11.177 1.00 93.44 104 ILE A CA 1
ATOM 815 C C . ILE A 1 104 ? -1.259 3.039 -10.199 1.00 93.44 104 ILE A C 1
ATOM 817 O O . ILE A 1 104 ? -1.583 2.692 -9.065 1.00 93.44 104 ILE A O 1
ATOM 821 N N . ARG A 1 105 ? -1.376 4.310 -10.604 1.00 94.75 105 ARG A N 1
ATOM 822 C CA . ARG A 1 105 ? -1.981 5.349 -9.756 1.00 94.75 105 ARG A CA 1
ATOM 823 C C . ARG A 1 105 ? -3.455 5.068 -9.497 1.00 94.75 105 ARG A C 1
ATOM 825 O O . ARG A 1 105 ? -3.876 5.171 -8.352 1.00 94.75 105 ARG A O 1
ATOM 832 N N . GLU A 1 106 ? -4.198 4.664 -10.521 1.00 95.25 106 GLU A N 1
ATOM 833 C CA . GLU A 1 106 ? -5.607 4.286 -10.391 1.00 95.25 106 GLU A CA 1
ATOM 834 C C . GLU A 1 106 ? -5.786 3.084 -9.446 1.00 95.25 106 GLU A C 1
ATOM 836 O O . GLU A 1 106 ? -6.585 3.136 -8.510 1.00 95.25 106 GLU A O 1
ATOM 841 N N . GLU A 1 107 ? -4.978 2.031 -9.610 1.00 94.19 107 GLU A N 1
ATOM 842 C CA . GLU A 1 107 ? -4.981 0.878 -8.699 1.00 94.19 107 GLU A CA 1
ATOM 843 C C . GLU A 1 107 ? -4.623 1.274 -7.260 1.00 94.19 107 GLU A C 1
ATOM 845 O O . GLU A 1 107 ? -5.221 0.767 -6.308 1.00 94.19 107 GLU A O 1
ATOM 850 N N . LEU A 1 108 ? -3.671 2.196 -7.082 1.00 95.94 108 LEU A N 1
ATOM 851 C CA . LEU A 1 108 ? -3.266 2.696 -5.769 1.00 95.94 108 LEU A CA 1
ATOM 852 C C . LEU A 1 108 ? -4.384 3.502 -5.098 1.00 95.94 108 LEU A C 1
ATOM 854 O O . LEU A 1 108 ? -4.602 3.347 -3.898 1.00 95.94 108 LEU A O 1
ATOM 858 N N . GLU A 1 109 ? -5.098 4.344 -5.846 1.00 95.50 109 GLU A N 1
ATOM 859 C CA . GLU A 1 109 ? -6.245 5.102 -5.337 1.00 95.50 109 GLU A CA 1
ATOM 860 C C . GLU A 1 109 ? -7.383 4.169 -4.911 1.00 95.50 109 GLU A C 1
ATOM 862 O O . GLU A 1 109 ? -7.927 4.306 -3.810 1.00 95.50 109 GLU A O 1
ATOM 867 N N . LEU A 1 110 ? -7.685 3.152 -5.722 1.00 95.75 110 LEU A N 1
ATOM 868 C CA . LEU A 1 110 ? -8.672 2.133 -5.376 1.00 95.75 110 LEU A CA 1
ATOM 869 C C . LEU A 1 110 ? -8.242 1.342 -4.132 1.00 95.75 110 LEU A C 1
ATOM 871 O O . LEU A 1 110 ? -9.041 1.163 -3.206 1.00 95.75 110 LEU A O 1
ATOM 875 N N . ALA A 1 111 ? -6.977 0.922 -4.064 1.00 94.44 111 ALA A N 1
ATOM 876 C CA . ALA A 1 111 ? -6.422 0.219 -2.910 1.00 94.44 111 ALA A CA 1
ATOM 877 C C . ALA A 1 111 ? -6.466 1.081 -1.641 1.00 94.44 111 ALA A C 1
ATOM 879 O O . ALA A 1 111 ? -6.854 0.585 -0.582 1.00 94.44 111 ALA A O 1
ATOM 880 N N . LYS A 1 112 ? -6.141 2.375 -1.748 1.00 95.50 112 LYS A N 1
ATOM 881 C CA . LYS A 1 112 ? -6.234 3.339 -0.648 1.00 95.50 112 LYS A CA 1
ATOM 882 C C . LYS A 1 112 ? -7.673 3.469 -0.155 1.00 95.50 112 LYS A C 1
ATOM 884 O O . LYS A 1 112 ? -7.906 3.289 1.034 1.00 95.50 112 LYS A O 1
ATOM 889 N N . SER A 1 113 ? -8.637 3.679 -1.053 1.00 94.75 113 SER A N 1
ATOM 890 C CA . SER A 1 113 ? -10.052 3.797 -0.668 1.00 94.75 113 SER A CA 1
ATOM 891 C C . SER A 1 113 ? -10.591 2.522 -0.004 1.00 94.75 113 SER A C 1
ATOM 893 O O . SER A 1 113 ? -11.384 2.579 0.934 1.00 94.75 113 SER A O 1
ATOM 895 N N . THR A 1 114 ? -10.131 1.349 -0.449 1.00 93.56 114 THR A N 1
ATOM 896 C CA . THR A 1 114 ? -10.506 0.058 0.145 1.00 93.56 114 THR A CA 1
ATOM 897 C C . THR A 1 114 ? -9.871 -0.121 1.524 1.00 93.56 114 THR A C 1
ATOM 899 O O . THR A 1 114 ? -10.526 -0.598 2.451 1.00 93.56 114 THR A O 1
ATOM 902 N N . ALA A 1 115 ? -8.609 0.286 1.683 1.00 93.06 115 ALA A N 1
ATOM 903 C CA . ALA A 1 115 ? -7.919 0.268 2.967 1.00 93.06 115 ALA A CA 1
ATOM 904 C C . ALA A 1 115 ? -8.575 1.225 3.973 1.00 93.06 115 ALA A C 1
ATOM 906 O O . ALA A 1 115 ? -8.803 0.828 5.110 1.00 93.06 115 ALA A O 1
ATOM 907 N N . GLU A 1 116 ? -8.944 2.437 3.552 1.00 94.25 116 GLU A N 1
ATOM 908 C CA . GLU A 1 116 ? -9.658 3.415 4.384 1.00 94.25 116 GLU A CA 1
ATOM 909 C C . GLU A 1 116 ? -11.003 2.862 4.869 1.00 94.25 116 GLU A C 1
ATOM 911 O O . GLU A 1 116 ? -11.255 2.854 6.072 1.00 94.25 116 GLU A O 1
ATOM 916 N N . LYS A 1 117 ? -11.810 2.284 3.969 1.00 94.00 117 LYS A N 1
ATOM 917 C CA . LYS A 1 117 ? -13.070 1.613 4.338 1.00 94.00 117 LYS A CA 1
ATOM 918 C C . LYS A 1 117 ? -12.860 0.460 5.321 1.00 94.00 117 LYS A C 1
ATOM 920 O O . LYS A 1 117 ? -13.665 0.269 6.225 1.00 94.00 117 LYS A O 1
ATOM 925 N N . SER A 1 118 ? -11.787 -0.316 5.158 1.00 88.44 118 SER A N 1
ATOM 926 C CA . SER A 1 118 ? -11.444 -1.406 6.080 1.00 88.44 118 SER A CA 1
ATOM 927 C C . SER A 1 118 ? -11.038 -0.882 7.460 1.00 88.44 118 SER A C 1
ATOM 929 O O . SER A 1 118 ? -11.453 -1.433 8.476 1.00 88.44 118 SER A O 1
ATOM 931 N N . VAL A 1 119 ? -10.262 0.204 7.523 1.00 94.12 119 VAL A N 1
ATOM 932 C CA . VAL A 1 119 ? -9.895 0.860 8.789 1.00 94.12 119 VAL A CA 1
ATOM 933 C C . VAL A 1 119 ? -11.133 1.410 9.490 1.00 94.12 119 VAL A C 1
ATOM 935 O O . VAL A 1 119 ? -11.288 1.192 10.688 1.00 94.12 119 VAL A O 1
ATOM 938 N N . GLU A 1 120 ? -12.029 2.068 8.757 1.00 91.94 120 GLU A N 1
ATOM 939 C CA . GLU A 1 120 ? -13.286 2.584 9.301 1.00 91.94 120 GLU A CA 1
ATOM 940 C C . GLU A 1 120 ? -14.185 1.456 9.822 1.00 91.94 120 GLU A C 1
ATOM 942 O O . GLU A 1 120 ? -14.670 1.521 10.950 1.00 91.94 120 GLU A O 1
ATOM 947 N N . PHE A 1 121 ? -14.336 0.375 9.051 1.00 90.44 121 PHE A N 1
ATOM 948 C CA . PHE A 1 121 ? -15.077 -0.808 9.483 1.00 90.44 121 PHE A CA 1
ATOM 949 C C . PHE A 1 121 ? -14.481 -1.425 10.757 1.00 90.44 121 PHE A C 1
ATOM 951 O O . PHE A 1 121 ? -15.204 -1.669 11.720 1.00 90.44 121 PHE A O 1
ATOM 958 N N . ASN A 1 122 ? -13.159 -1.622 10.796 1.00 91.06 122 ASN A N 1
ATOM 959 C CA . ASN A 1 122 ? -12.470 -2.159 11.972 1.00 91.06 122 ASN A CA 1
ATOM 960 C C . ASN A 1 122 ? -12.602 -1.236 13.189 1.00 91.06 122 ASN A C 1
ATOM 962 O O . ASN A 1 122 ? -12.737 -1.722 14.309 1.00 91.06 122 ASN A O 1
ATOM 966 N N . LYS A 1 123 ? -12.583 0.085 12.984 1.00 91.94 123 LYS A N 1
ATOM 967 C CA . LYS A 1 123 ? -12.797 1.061 14.053 1.00 91.94 123 LYS A CA 1
ATOM 968 C C . LYS A 1 123 ? -14.211 0.946 14.621 1.00 91.94 123 LYS A C 1
ATOM 970 O O . LYS A 1 123 ? -14.353 0.841 15.834 1.00 91.94 123 LYS A O 1
ATOM 975 N N . ASN A 1 124 ? -15.232 0.897 13.765 1.00 90.25 124 ASN A N 1
ATOM 976 C CA . ASN A 1 124 ? -16.620 0.730 14.199 1.00 90.25 124 ASN A CA 1
ATOM 977 C C . ASN A 1 124 ? -16.824 -0.591 14.957 1.00 90.25 124 ASN A C 1
ATOM 979 O O . ASN A 1 124 ? -17.493 -0.606 15.988 1.00 90.25 124 ASN A O 1
ATOM 983 N N . GLU A 1 125 ? -16.213 -1.684 14.494 1.00 88.44 125 GLU A N 1
ATOM 984 C CA . GLU A 1 125 ? -16.231 -2.968 15.206 1.00 88.44 125 GLU A CA 1
ATOM 985 C C . GLU A 1 125 ? -15.499 -2.901 16.560 1.00 88.44 125 GLU A C 1
ATOM 987 O O . GLU A 1 125 ? -16.018 -3.419 17.549 1.00 88.44 125 GLU A O 1
ATOM 992 N N . SER A 1 126 ? -14.350 -2.217 16.649 1.00 88.88 126 SER A N 1
ATOM 993 C CA . SER A 1 126 ? -13.631 -2.000 17.919 1.00 88.88 126 SER A CA 1
ATOM 994 C C . SER A 1 126 ? -14.466 -1.190 18.910 1.00 88.88 126 SER A C 1
ATOM 996 O O . SER A 1 126 ? -14.644 -1.616 20.048 1.00 88.88 126 SER A O 1
ATOM 998 N N . GLU A 1 127 ? -15.054 -0.071 18.473 1.00 89.00 127 GLU A N 1
ATOM 999 C CA . GLU A 1 127 ? -15.927 0.761 19.314 1.00 89.00 127 GLU A CA 1
ATOM 1000 C C . GLU A 1 127 ? -17.153 -0.026 19.802 1.00 89.00 127 GLU A C 1
ATOM 1002 O O . GLU A 1 127 ? -17.555 0.074 20.964 1.00 89.00 127 GLU A O 1
ATOM 1007 N N . ARG A 1 128 ? -17.743 -0.849 18.925 1.00 88.38 128 ARG A N 1
ATOM 1008 C CA . ARG A 1 128 ? -18.878 -1.712 19.269 1.00 88.38 128 ARG A CA 1
ATOM 1009 C C . ARG A 1 128 ? -18.496 -2.744 20.327 1.00 88.38 128 ARG A C 1
ATOM 1011 O O . ARG A 1 128 ? -19.279 -2.983 21.249 1.00 88.38 128 ARG A O 1
ATOM 1018 N N . ALA A 1 129 ? -17.319 -3.353 20.199 1.00 90.81 129 ALA A N 1
ATOM 1019 C CA . ALA A 1 129 ? -16.801 -4.319 21.159 1.00 90.81 129 ALA A CA 1
ATOM 1020 C C . ALA A 1 129 ? -16.478 -3.669 22.514 1.00 90.81 129 ALA A C 1
ATOM 1022 O O . ALA A 1 129 ? -16.816 -4.235 23.552 1.00 90.81 129 ALA A O 1
ATOM 1023 N N . GLU A 1 130 ? -15.887 -2.473 22.520 1.00 90.00 130 GLU A N 1
ATOM 1024 C CA . GLU A 1 130 ? -15.602 -1.705 23.737 1.00 90.00 130 GLU A CA 1
ATOM 1025 C C . GLU A 1 130 ? -16.882 -1.368 24.503 1.00 90.00 130 GLU A C 1
ATOM 1027 O O . GLU A 1 130 ? -17.007 -1.743 25.669 1.00 90.00 130 GLU A O 1
ATOM 1032 N N . LEU A 1 131 ? -17.879 -0.768 23.842 1.00 88.50 131 LEU A N 1
ATOM 1033 C CA . LEU A 1 131 ? -19.167 -0.457 24.472 1.00 88.50 131 LEU A CA 1
ATOM 1034 C C . LEU A 1 131 ? -19.866 -1.714 24.994 1.00 88.50 131 LEU A C 1
ATOM 1036 O O . LEU A 1 131 ? -20.446 -1.704 26.078 1.00 88.50 131 LEU A O 1
ATOM 1040 N N . PHE A 1 132 ? -19.782 -2.820 24.253 1.00 87.88 132 PHE A N 1
ATOM 1041 C CA . PHE A 1 132 ? -20.321 -4.095 24.711 1.00 87.88 132 PHE A CA 1
ATOM 1042 C C . PHE A 1 132 ? -19.619 -4.612 25.971 1.00 87.88 132 PHE A C 1
ATOM 1044 O O . PHE A 1 132 ? -20.279 -5.110 26.885 1.00 87.88 132 PHE A O 1
ATOM 1051 N N . ASN A 1 133 ? -18.296 -4.477 26.044 1.00 88.62 133 ASN A N 1
ATOM 1052 C CA . ASN A 1 133 ? -17.528 -4.855 27.225 1.00 88.62 133 ASN A CA 1
ATOM 1053 C C . ASN A 1 133 ? -17.870 -3.965 28.427 1.00 88.62 133 ASN A C 1
ATOM 1055 O O . ASN A 1 133 ? -18.015 -4.490 29.528 1.00 88.62 133 ASN A O 1
ATOM 1059 N N . MET A 1 134 ? -18.086 -2.661 28.223 1.00 86.19 134 MET A N 1
ATOM 1060 C CA . MET A 1 134 ? -18.536 -1.742 29.278 1.00 86.19 134 MET A CA 1
ATOM 1061 C C . MET A 1 134 ? -19.937 -2.105 29.785 1.00 86.19 134 MET A C 1
ATOM 1063 O O . MET A 1 134 ? -20.141 -2.218 30.988 1.00 86.19 134 MET A O 1
ATOM 1067 N N . ILE A 1 135 ? -20.883 -2.390 28.880 1.00 86.56 135 ILE A N 1
ATOM 1068 C CA . ILE A 1 135 ? -22.225 -2.877 29.243 1.00 86.56 135 ILE A CA 1
ATOM 1069 C C . ILE A 1 135 ? -22.126 -4.162 30.071 1.00 86.56 135 ILE A C 1
ATOM 1071 O O . ILE A 1 135 ? -22.803 -4.296 31.089 1.00 86.56 135 ILE A O 1
ATOM 1075 N N . LYS A 1 136 ? -21.279 -5.111 29.654 1.00 86.06 136 LYS A N 1
ATOM 1076 C CA . LYS A 1 136 ? -21.053 -6.357 30.396 1.00 86.06 136 LYS A CA 1
ATOM 1077 C C . LYS A 1 136 ? -20.462 -6.118 31.780 1.00 86.06 136 LYS A C 1
ATOM 1079 O O . LYS A 1 136 ? -20.896 -6.780 32.715 1.00 86.06 136 LYS A O 1
ATOM 1084 N N . PHE A 1 137 ? -19.504 -5.203 31.890 1.00 86.62 137 PHE A N 1
ATOM 1085 C CA . PHE A 1 137 ? -18.873 -4.837 33.152 1.00 86.62 137 PHE A CA 1
ATOM 1086 C C . PHE A 1 137 ? -19.879 -4.198 34.116 1.00 86.62 137 PHE A C 1
ATOM 1088 O O . PHE A 1 137 ? -20.073 -4.697 35.218 1.00 86.62 137 PHE A O 1
ATOM 1095 N N . VAL A 1 138 ? -20.615 -3.172 33.681 1.00 79.75 138 VAL A N 1
ATOM 1096 C CA . VAL A 1 138 ? -21.642 -2.546 34.531 1.00 79.75 138 VAL A CA 1
ATOM 1097 C C . VAL A 1 138 ? -22.726 -3.559 34.901 1.00 79.75 138 VAL A C 1
ATOM 1099 O O . VAL A 1 138 ? -23.187 -3.604 36.037 1.00 79.75 138 VAL A O 1
ATOM 1102 N N . HIS A 1 139 ? -23.102 -4.447 33.978 1.00 80.31 139 HIS A N 1
ATOM 1103 C CA . HIS A 1 139 ? -24.034 -5.523 34.295 1.00 80.31 139 HIS A CA 1
ATOM 1104 C C . HIS A 1 139 ? -23.498 -6.503 35.349 1.00 80.31 139 HIS A C 1
ATOM 1106 O O . HIS A 1 139 ? -24.285 -6.974 36.175 1.00 80.31 139 HIS A O 1
ATOM 1112 N N . SER A 1 140 ? -22.203 -6.842 35.328 1.00 82.00 140 SER A N 1
ATOM 1113 C CA . SER A 1 140 ? -21.616 -7.686 36.371 1.00 82.00 140 SER A CA 1
ATOM 1114 C C . SER A 1 140 ? -21.586 -6.973 37.714 1.00 82.00 140 SER A C 1
ATOM 1116 O O . SER A 1 140 ? -21.950 -7.601 38.698 1.00 82.00 140 SER A O 1
ATOM 1118 N N . GLU A 1 141 ? -21.277 -5.674 37.753 1.00 76.88 141 GLU A N 1
ATOM 1119 C CA . GLU A 1 141 ? -21.326 -4.887 38.993 1.00 76.88 141 GLU A CA 1
ATOM 1120 C C . GLU A 1 141 ? -22.747 -4.827 39.560 1.00 76.88 141 GLU A C 1
ATOM 1122 O O . GLU A 1 141 ? -22.960 -5.151 40.725 1.00 76.88 141 GLU A O 1
ATOM 1127 N N . ILE A 1 142 ? -23.751 -4.561 38.718 1.00 72.12 142 ILE A N 1
ATOM 1128 C CA . ILE A 1 142 ? -25.161 -4.625 39.130 1.00 72.12 142 ILE A CA 1
ATOM 1129 C C . ILE A 1 142 ? -25.515 -6.029 39.642 1.00 72.12 142 ILE A C 1
ATOM 1131 O O . ILE A 1 142 ? -26.204 -6.168 40.648 1.00 72.12 142 ILE A O 1
ATOM 1135 N N . SER A 1 143 ? -25.044 -7.086 38.976 1.00 73.31 143 SER A N 1
ATOM 1136 C CA . SER A 1 143 ? -25.315 -8.467 39.399 1.00 73.31 143 SER A CA 1
ATOM 1137 C C . SER A 1 143 ? -24.626 -8.821 40.722 1.00 73.31 143 SER A C 1
ATOM 1139 O O . SER A 1 143 ? -25.217 -9.534 41.529 1.00 73.31 143 SER A O 1
ATOM 1141 N N . ASN A 1 144 ? -23.420 -8.301 40.964 1.00 75.44 144 ASN A N 1
ATOM 1142 C CA . ASN A 1 144 ? -22.708 -8.438 42.232 1.00 75.44 144 ASN A CA 1
ATOM 1143 C C . ASN A 1 144 ? -23.475 -7.718 43.347 1.00 75.44 144 ASN A C 1
ATOM 1145 O O . ASN A 1 144 ? -23.749 -8.325 44.379 1.00 75.44 144 ASN A O 1
ATOM 1149 N N . LEU A 1 145 ? -23.922 -6.480 43.110 1.00 65.75 145 LEU A N 1
ATOM 1150 C CA . LEU A 1 145 ? -24.754 -5.737 44.061 1.00 65.75 145 LEU A CA 1
ATOM 1151 C C . LEU A 1 145 ? -26.087 -6.439 44.337 1.00 65.75 145 LEU A C 1
ATOM 1153 O O . LEU A 1 145 ? -26.534 -6.473 45.476 1.00 65.75 145 LEU A O 1
ATOM 1157 N N . HIS A 1 146 ? -26.699 -7.059 43.326 1.00 62.19 146 HIS A N 1
ATOM 1158 C CA . HIS A 1 146 ? -27.902 -7.872 43.520 1.00 62.19 146 HIS A CA 1
ATOM 1159 C C . HIS A 1 146 ? -27.655 -9.097 44.413 1.00 62.19 146 HIS A C 1
ATOM 1161 O O . HIS A 1 146 ? -28.595 -9.585 45.037 1.00 62.19 146 HIS A O 1
ATOM 1167 N N . SER A 1 147 ? -26.429 -9.627 44.435 1.00 63.97 147 SER A N 1
ATOM 1168 C CA . SER A 1 147 ? -26.051 -10.756 45.292 1.00 63.97 147 SER A CA 1
ATOM 1169 C C . SER A 1 147 ? -25.638 -10.344 46.706 1.00 63.97 147 SER A C 1
ATOM 1171 O O . SER A 1 147 ? -25.558 -11.208 47.576 1.00 63.97 147 SER A O 1
ATOM 1173 N N . SER A 1 148 ? -25.407 -9.051 46.947 1.00 62.16 148 SER A N 1
ATOM 1174 C CA . SER A 1 148 ? -25.172 -8.518 48.287 1.00 62.16 148 SER A CA 1
ATOM 1175 C C . SER A 1 148 ? -26.472 -8.545 49.092 1.00 62.16 148 SER A C 1
ATOM 1177 O O . SER A 1 148 ? -27.488 -7.970 48.695 1.00 62.16 148 SER A O 1
ATOM 1179 N N . GLU A 1 149 ? -26.450 -9.225 50.235 1.00 58.59 149 GLU A N 1
ATOM 1180 C CA . GLU A 1 149 ? -27.538 -9.169 51.209 1.00 58.59 149 GLU A CA 1
ATOM 1181 C C . GLU A 1 149 ? -27.506 -7.806 51.916 1.00 58.59 149 GLU A C 1
ATOM 1183 O O . GLU A 1 149 ? -26.471 -7.370 52.412 1.00 58.59 149 GLU A O 1
ATOM 1188 N N . VAL A 1 150 ? -28.640 -7.110 51.899 1.00 58.16 150 VAL A N 1
ATOM 1189 C CA . VAL A 1 150 ? -28.838 -5.775 52.484 1.00 58.16 150 VAL A CA 1
ATOM 1190 C C . VAL A 1 150 ? -29.891 -5.9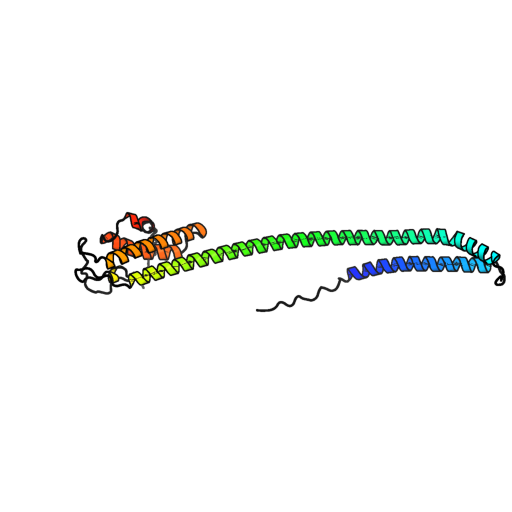45 53.567 1.00 58.16 150 VAL A C 1
ATOM 1192 O O . VAL A 1 150 ? -31.032 -6.272 53.237 1.00 58.16 150 VAL A O 1
ATOM 1195 N N . ASP A 1 151 ? -29.525 -5.772 54.832 1.00 54.81 151 ASP A N 1
ATOM 1196 C CA . ASP A 1 151 ? -30.376 -6.128 55.969 1.00 54.81 151 ASP A CA 1
ATOM 1197 C C . ASP A 1 151 ? -30.958 -4.892 56.652 1.00 54.81 151 ASP A C 1
ATOM 1199 O O . ASP A 1 151 ? -30.256 -4.077 57.245 1.00 54.81 151 ASP A O 1
ATOM 1203 N N . PHE A 1 152 ? -32.284 -4.787 56.659 1.00 54.78 152 PHE A N 1
ATOM 1204 C CA . PHE A 1 152 ? -32.972 -3.729 57.393 1.00 54.78 152 PHE A CA 1
ATOM 1205 C C . PHE A 1 152 ? -32.929 -3.984 58.901 1.00 54.78 152 PHE A C 1
ATOM 1207 O O . PHE A 1 152 ? -32.909 -5.127 59.353 1.00 54.78 152 PHE A O 1
ATOM 1214 N N . VAL A 1 153 ? -33.058 -2.922 59.705 1.00 52.41 153 VAL A N 1
ATOM 1215 C CA . VAL A 1 153 ? -33.121 -3.013 61.181 1.00 52.41 153 VAL A CA 1
ATOM 1216 C C . VAL A 1 153 ? -34.248 -3.942 61.678 1.00 52.41 153 VAL A C 1
ATOM 1218 O O . VAL A 1 153 ? -34.173 -4.477 62.781 1.00 52.41 153 VAL A O 1
ATOM 1221 N N . ALA A 1 154 ? -35.271 -4.190 60.851 1.00 56.06 154 ALA A N 1
ATOM 1222 C CA . ALA A 1 154 ? -36.348 -5.147 61.110 1.00 56.06 154 ALA A CA 1
ATOM 1223 C C . ALA A 1 154 ? -35.996 -6.626 60.801 1.00 56.06 154 ALA A C 1
ATOM 1225 O O . ALA A 1 154 ? -36.862 -7.490 60.933 1.00 56.06 154 ALA A O 1
ATOM 1226 N N . GLY A 1 155 ? -34.758 -6.933 60.391 1.00 55.53 155 GLY A N 1
ATOM 1227 C CA . GLY A 1 155 ? -34.279 -8.289 60.090 1.00 55.53 155 GLY A CA 1
ATOM 1228 C C . GLY A 1 155 ? -34.741 -8.858 58.742 1.00 55.53 155 GLY A C 1
ATOM 1229 O O . GLY A 1 155 ? -34.787 -10.075 58.582 1.00 55.53 155 GLY A O 1
ATOM 1230 N N . ALA A 1 156 ? -35.134 -8.002 57.795 1.00 54.81 156 ALA A N 1
ATOM 1231 C CA . ALA A 1 156 ? -35.514 -8.393 56.435 1.00 54.81 156 ALA A CA 1
ATOM 1232 C C . ALA A 1 156 ? -34.376 -8.086 55.448 1.00 54.81 156 ALA A C 1
ATOM 1234 O O . ALA A 1 156 ? -33.744 -7.042 55.573 1.00 54.81 156 ALA A O 1
ATOM 1235 N N . THR A 1 157 ? -34.166 -8.944 54.445 1.00 51.09 157 THR A N 1
ATOM 1236 C CA . THR A 1 157 ? -33.045 -8.833 53.491 1.00 51.09 157 THR A CA 1
ATOM 1237 C C . THR A 1 157 ? -33.513 -8.380 52.098 1.00 51.09 157 THR A C 1
ATOM 1239 O O . THR A 1 157 ? -34.397 -9.002 51.499 1.00 51.09 157 THR A O 1
ATOM 1242 N N . LEU A 1 158 ? -32.915 -7.323 51.531 1.00 55.56 158 LEU A N 1
ATOM 1243 C CA . LEU A 1 158 ? -33.275 -6.761 50.218 1.00 55.56 158 LEU A CA 1
ATOM 1244 C C . LEU A 1 158 ? -32.785 -7.615 49.029 1.00 55.56 158 LEU A C 1
ATOM 1246 O O . LEU A 1 158 ? -33.365 -7.533 47.946 1.00 55.56 158 LEU A O 1
ATOM 1250 N N . GLY A 1 159 ? -31.778 -8.478 49.223 1.00 52.00 159 GLY A N 1
ATOM 1251 C CA . GLY A 1 159 ? -31.203 -9.342 48.175 1.00 52.00 159 GLY A CA 1
ATOM 1252 C C . GLY A 1 159 ? -32.242 -10.198 47.427 1.00 52.00 159 GLY A C 1
ATOM 1253 O O . GLY A 1 159 ? -32.145 -10.405 46.217 1.00 52.00 159 GLY A O 1
ATOM 1254 N N . PHE A 1 160 ? -33.328 -10.605 48.097 1.00 48.06 160 PHE A N 1
ATOM 1255 C CA . PHE A 1 160 ? -34.438 -11.340 47.474 1.00 48.06 160 PHE A CA 1
ATOM 1256 C C . PHE A 1 160 ? -35.247 -10.517 46.455 1.00 48.06 160 PHE A C 1
ATOM 1258 O O . PHE A 1 160 ? -35.864 -11.092 45.554 1.00 48.06 160 PHE A O 1
ATOM 1265 N N . PHE A 1 161 ? -35.258 -9.186 46.572 1.00 49.22 161 PHE A N 1
ATOM 1266 C CA . PHE A 1 161 ? -36.070 -8.293 45.738 1.00 49.22 161 PHE A CA 1
ATOM 1267 C C . PHE A 1 161 ? -35.355 -7.843 44.458 1.00 49.22 161 PHE A C 1
ATOM 1269 O O . PHE A 1 161 ? -36.018 -7.630 43.438 1.00 49.22 161 PHE A O 1
ATOM 1276 N N . PHE A 1 162 ? -34.019 -7.776 44.473 1.00 45.47 162 PHE A N 1
ATOM 1277 C CA . PHE A 1 162 ? -33.196 -7.480 43.291 1.00 45.47 162 PHE A CA 1
ATOM 1278 C C . PHE A 1 162 ? -33.077 -8.658 42.306 1.00 45.47 162 PHE A C 1
ATOM 1280 O O . PHE A 1 162 ? -32.640 -8.498 41.163 1.00 45.47 162 PHE A O 1
ATOM 1287 N N . SER A 1 163 ? -33.505 -9.860 42.705 1.00 49.09 163 SER A N 1
ATOM 1288 C CA . SER A 1 163 ? -33.518 -11.039 41.836 1.00 49.09 163 SER A CA 1
ATOM 1289 C C . SER A 1 163 ? -34.478 -10.871 40.644 1.00 49.09 163 SER A C 1
ATOM 1291 O O . SER A 1 163 ? -35.678 -10.612 40.784 1.00 49.09 163 SER A O 1
ATOM 1293 N N . SER A 1 164 ? -33.968 -11.117 39.431 1.00 43.97 164 SER A N 1
ATOM 1294 C CA . SER A 1 164 ? -34.787 -11.205 38.208 1.00 43.97 164 SER A CA 1
ATOM 1295 C C . SER A 1 164 ? -35.748 -12.402 38.218 1.00 43.97 164 SER A C 1
ATOM 1297 O O . SER A 1 164 ? -36.729 -12.428 37.480 1.00 43.97 164 SER A O 1
ATOM 1299 N N . SER A 1 165 ? -35.458 -13.406 39.044 1.00 43.69 165 SER A N 1
ATOM 1300 C CA . SER A 1 165 ? -36.297 -14.574 39.311 1.00 43.69 165 SER A CA 1
ATOM 1301 C C . SER A 1 165 ? -37.278 -14.253 40.439 1.00 43.69 165 SER A C 1
ATOM 1303 O O . SER A 1 165 ? -36.876 -13.702 41.462 1.00 43.69 165 SER A O 1
ATOM 1305 N N . ALA A 1 166 ? -38.560 -14.592 40.263 1.00 37.81 166 ALA A N 1
ATOM 1306 C CA . ALA A 1 166 ? -39.547 -14.492 41.336 1.00 37.81 166 ALA A CA 1
ATOM 1307 C C . ALA A 1 166 ? -39.028 -15.233 42.584 1.00 37.81 166 ALA A C 1
ATOM 1309 O O . ALA A 1 166 ? -38.507 -16.341 42.424 1.00 37.81 166 ALA A O 1
ATOM 1310 N N . PRO A 1 167 ? -39.140 -14.659 43.797 1.00 42.69 167 PRO A N 1
ATOM 1311 C CA . PRO A 1 167 ? -38.675 -15.332 45.000 1.00 42.69 167 PRO A CA 1
ATOM 1312 C C . PRO A 1 167 ? -39.367 -16.694 45.102 1.00 42.69 167 PRO A C 1
ATOM 1314 O O . PRO A 1 167 ? -40.597 -16.796 45.049 1.00 42.69 167 PRO A O 1
ATOM 1317 N N . SER A 1 168 ? -38.576 -17.764 45.189 1.00 38.53 168 SER A N 1
ATOM 1318 C CA . SER A 1 168 ? -39.097 -19.108 45.397 1.00 38.53 168 SER A CA 1
ATOM 1319 C C . SER A 1 168 ? -39.702 -19.163 46.793 1.00 38.53 168 SER A C 1
ATOM 1321 O O . SER A 1 168 ? -38.967 -19.296 47.763 1.00 38.53 168 SER A O 1
ATOM 1323 N N . LYS A 1 169 ? -41.030 -19.000 46.875 1.00 38.75 169 LYS A N 1
ATOM 1324 C CA . LYS A 1 169 ? -41.898 -19.304 48.027 1.00 38.75 169 LYS A CA 1
ATOM 1325 C C . LYS A 1 169 ? -41.164 -19.264 49.380 1.00 38.75 169 LYS A C 1
ATOM 1327 O O . LYS A 1 169 ? -40.898 -20.299 49.980 1.00 38.75 169 LYS A O 1
ATOM 1332 N N . GLY A 1 170 ? -40.862 -18.060 49.844 1.00 35.53 170 GLY A N 1
ATOM 1333 C CA . GLY A 1 170 ? -40.283 -17.779 51.154 1.00 35.53 170 GLY A CA 1
ATOM 1334 C C . GLY A 1 170 ? -40.825 -16.439 51.633 1.00 35.53 170 GLY A C 1
ATOM 1335 O O . GLY A 1 170 ? -41.054 -15.547 50.825 1.00 35.53 170 GLY A O 1
ATOM 1336 N N . ILE A 1 171 ? -41.152 -16.363 52.915 1.00 38.22 171 ILE A N 1
ATOM 1337 C CA . ILE A 1 171 ? -42.101 -15.433 53.534 1.00 38.22 171 ILE A CA 1
ATOM 1338 C C . ILE A 1 171 ? -41.830 -13.956 53.204 1.00 38.22 171 ILE A C 1
ATOM 1340 O O . ILE A 1 171 ? -40.737 -13.431 53.381 1.00 38.22 171 ILE A O 1
ATOM 1344 N N . SER A 1 172 ? -42.894 -13.283 52.768 1.00 42.19 172 SER A N 1
ATOM 1345 C CA . SER A 1 172 ? -42.989 -11.847 52.539 1.00 42.19 172 SER A CA 1
ATOM 1346 C C . SER A 1 172 ? -43.104 -11.084 53.862 1.00 42.19 172 SER A C 1
ATOM 1348 O O . SER A 1 172 ? -44.211 -10.758 54.295 1.00 42.19 172 SER A O 1
ATOM 1350 N N . SER A 1 173 ? -41.990 -10.757 54.505 1.00 43.09 173 SER A N 1
ATOM 1351 C CA . SER A 1 173 ? -41.948 -9.575 55.372 1.00 43.09 173 SER A CA 1
ATOM 1352 C C . SER A 1 173 ? -41.319 -8.444 54.571 1.00 43.09 173 SER A C 1
ATOM 1354 O O . SER A 1 173 ? -40.103 -8.308 54.489 1.00 43.09 173 SER A O 1
ATOM 1356 N N . ILE A 1 174 ? -42.187 -7.696 53.893 1.00 42.12 174 ILE A N 1
ATOM 1357 C CA . ILE A 1 174 ? -41.831 -6.506 53.123 1.00 42.12 174 ILE A CA 1
ATOM 1358 C C . ILE A 1 174 ? -41.503 -5.403 54.139 1.00 42.12 174 ILE A C 1
ATOM 1360 O O . ILE A 1 174 ? -42.383 -5.099 54.954 1.00 42.12 174 ILE A O 1
ATOM 1364 N N . PRO A 1 175 ? -40.298 -4.806 54.109 1.00 43.59 175 PRO A N 1
ATOM 1365 C CA . PRO A 1 175 ? -40.005 -3.647 54.936 1.00 43.59 175 PRO A CA 1
ATOM 1366 C C . PRO A 1 175 ? -40.987 -2.525 54.590 1.00 43.59 175 PRO A C 1
ATOM 1368 O O . PRO A 1 175 ? -41.249 -2.257 53.414 1.00 43.59 175 PRO A O 1
ATOM 1371 N N . LYS A 1 176 ? -41.591 -1.892 55.594 1.00 44.84 176 LYS A N 1
ATOM 1372 C CA . LYS A 1 176 ? -42.467 -0.736 55.364 1.00 44.84 176 LYS A CA 1
ATOM 1373 C C . LYS A 1 176 ? -41.607 0.478 55.006 1.00 44.84 176 LYS A C 1
ATOM 1375 O O . LYS A 1 176 ? -40.449 0.553 55.396 1.00 44.84 176 LYS A O 1
ATOM 1380 N N . ASN A 1 177 ? -42.213 1.469 54.348 1.00 40.38 177 ASN A N 1
ATOM 1381 C CA . ASN A 1 177 ? -41.624 2.736 53.863 1.00 40.38 177 ASN A CA 1
ATOM 1382 C C . ASN A 1 177 ? -40.891 3.605 54.932 1.00 40.38 177 ASN A C 1
ATOM 1384 O O . ASN A 1 177 ? -40.489 4.728 54.656 1.00 40.38 177 ASN A O 1
ATOM 1388 N N . TYR A 1 178 ? -40.763 3.115 56.167 1.00 47.44 178 TYR A N 1
ATOM 1389 C CA . TYR A 1 178 ? -40.175 3.784 57.328 1.00 47.44 178 TYR A CA 1
ATOM 1390 C C . TYR A 1 178 ? -39.215 2.888 58.123 1.00 47.44 178 TYR A C 1
ATOM 1392 O O . TYR A 1 178 ? -38.743 3.311 59.179 1.00 47.44 178 TYR A O 1
ATOM 1400 N N . ASP A 1 179 ? -38.938 1.665 57.663 1.00 49.88 179 ASP A N 1
ATOM 1401 C CA . ASP A 1 179 ? -37.978 0.814 58.357 1.00 49.88 179 ASP A CA 1
ATOM 1402 C C . ASP A 1 179 ? -36.580 1.443 58.237 1.00 49.88 179 ASP A C 1
ATOM 1404 O O . ASP A 1 179 ? -36.174 1.843 57.139 1.00 49.88 179 ASP A O 1
ATOM 1408 N N . PRO A 1 180 ? -35.845 1.605 59.353 1.00 53.25 180 PRO A N 1
ATOM 1409 C CA . PRO A 1 180 ? -34.545 2.241 59.306 1.00 53.25 180 PRO A CA 1
ATOM 1410 C C . PRO A 1 180 ? -33.597 1.391 58.456 1.00 53.25 180 PRO A C 1
ATOM 1412 O O . PRO A 1 180 ? -33.300 0.240 58.772 1.00 53.25 180 PRO A O 1
ATOM 1415 N N . VAL A 1 181 ? -33.161 1.981 57.347 1.00 60.62 181 VAL A N 1
ATOM 1416 C CA . VAL A 1 181 ? -32.107 1.473 56.467 1.00 60.62 181 VAL A CA 1
ATOM 1417 C C . VAL A 1 181 ? -30.771 1.836 57.102 1.00 60.62 181 VAL A C 1
ATOM 1419 O O . VAL A 1 181 ? -30.592 3.006 57.472 1.00 60.62 181 VAL A O 1
ATOM 1422 N N . THR A 1 182 ? -29.863 0.870 57.265 1.00 63.28 182 THR A N 1
ATOM 1423 C CA . THR A 1 182 ? -28.544 1.165 57.837 1.00 63.28 182 THR A CA 1
ATOM 1424 C C . THR A 1 182 ? -27.748 2.074 56.896 1.00 63.28 182 THR A C 1
ATOM 1426 O O . THR A 1 182 ? -28.027 2.150 55.698 1.00 63.28 182 THR A O 1
ATOM 1429 N N . ASP A 1 183 ? -26.751 2.794 57.416 1.00 61.88 183 ASP A N 1
ATOM 1430 C CA . ASP A 1 183 ? -25.917 3.669 56.577 1.00 61.88 183 ASP A CA 1
ATOM 1431 C C . ASP A 1 183 ? -25.184 2.883 55.478 1.00 61.88 183 ASP A C 1
ATOM 1433 O O . ASP A 1 183 ? -25.006 3.391 54.374 1.00 61.88 183 ASP A O 1
ATOM 1437 N N . HIS A 1 184 ? -24.827 1.622 55.745 1.00 65.00 184 HIS A N 1
ATOM 1438 C CA . HIS A 1 184 ? -24.227 0.721 54.762 1.00 65.00 184 HIS A CA 1
ATOM 1439 C C . HIS A 1 184 ? -25.190 0.401 53.608 1.00 65.00 184 HIS A C 1
ATOM 1441 O O . HIS A 1 184 ? -24.836 0.551 52.441 1.00 65.00 184 HIS A O 1
ATOM 1447 N N . ASP A 1 185 ? -26.433 0.048 53.926 1.00 62.34 185 ASP A N 1
ATOM 1448 C CA . ASP A 1 185 ? -27.464 -0.283 52.938 1.00 62.34 185 ASP A CA 1
ATOM 1449 C C . ASP A 1 185 ? -27.833 0.915 52.049 1.00 62.34 185 ASP A C 1
ATOM 1451 O O . ASP A 1 185 ? -28.126 0.758 50.862 1.00 62.34 185 ASP A O 1
ATOM 1455 N N . ARG A 1 186 ? -27.797 2.136 52.607 1.00 62.31 186 ARG A N 1
ATOM 1456 C CA . ARG A 1 186 ? -28.007 3.377 51.840 1.00 62.31 186 ARG A CA 1
ATOM 1457 C C . ARG A 1 186 ? -26.932 3.575 50.778 1.00 62.31 186 ARG A C 1
ATOM 1459 O O . ARG A 1 186 ? -27.259 4.032 49.687 1.00 62.31 186 ARG A O 1
ATOM 1466 N N . VAL A 1 187 ? -25.683 3.228 51.089 1.00 64.56 187 VAL A N 1
ATOM 1467 C CA . VAL A 1 187 ? -24.566 3.289 50.135 1.00 64.56 187 VAL A CA 1
ATOM 1468 C C . VAL A 1 187 ? -24.768 2.264 49.020 1.00 64.56 187 VAL A C 1
ATOM 1470 O O . VAL A 1 187 ? -24.724 2.635 47.855 1.00 64.56 187 VAL A O 1
ATOM 1473 N N . VAL A 1 188 ? -25.121 1.018 49.355 1.00 64.69 188 VAL A N 1
ATOM 1474 C CA . VAL A 1 188 ? -25.386 -0.038 48.356 1.00 64.69 188 VAL A CA 1
ATOM 1475 C C . VAL A 1 188 ? -26.525 0.347 47.400 1.00 64.69 188 VAL A C 1
ATOM 1477 O O . VAL A 1 188 ? -26.439 0.121 46.192 1.00 64.69 188 VAL A O 1
ATOM 1480 N N . LEU A 1 189 ? -27.595 0.956 47.922 1.00 64.25 189 LEU A N 1
ATOM 1481 C CA . LEU A 1 189 ? -28.717 1.449 47.119 1.00 64.25 189 LEU A CA 1
ATOM 1482 C C . LEU A 1 189 ? -28.338 2.628 46.216 1.00 64.25 189 LEU A C 1
ATOM 1484 O O . LEU A 1 189 ? -28.813 2.694 45.079 1.00 64.25 189 LEU A O 1
ATOM 1488 N N . ALA A 1 190 ? -27.511 3.549 46.712 1.00 64.50 190 ALA A N 1
ATOM 1489 C CA . ALA A 1 190 ? -27.005 4.670 45.927 1.00 64.50 190 ALA A CA 1
ATOM 1490 C C . ALA A 1 190 ? -26.110 4.176 44.779 1.00 64.50 190 ALA A C 1
ATOM 1492 O O . ALA A 1 190 ? -26.375 4.507 43.625 1.00 64.50 190 ALA A O 1
ATOM 1493 N N . ASP A 1 191 ? -25.156 3.288 45.076 1.00 67.06 191 ASP A N 1
ATOM 1494 C CA . ASP A 1 191 ? -24.255 2.691 44.085 1.00 67.06 191 ASP A CA 1
ATOM 1495 C C . ASP A 1 191 ? -25.040 1.956 42.989 1.00 67.06 191 ASP A C 1
ATOM 1497 O O . ASP A 1 191 ? -24.760 2.097 41.798 1.00 67.06 191 ASP A O 1
ATOM 1501 N N . LEU A 1 192 ? -26.086 1.209 43.363 1.00 70.31 192 LEU A N 1
ATOM 1502 C CA . LEU A 1 192 ? -26.953 0.541 42.394 1.00 70.31 192 LEU A CA 1
ATOM 1503 C C . LEU A 1 192 ? -27.626 1.538 41.440 1.00 70.31 192 LEU A C 1
ATOM 1505 O O . LEU A 1 192 ? -27.682 1.287 40.236 1.00 70.31 192 LEU A O 1
ATOM 1509 N N . CYS A 1 193 ? -28.141 2.656 41.955 1.00 66.06 193 CYS A N 1
ATOM 1510 C CA . CYS A 1 193 ? -28.768 3.684 41.121 1.00 66.06 193 CYS A CA 1
ATOM 1511 C C . CYS A 1 193 ? -27.773 4.285 40.133 1.00 66.06 193 CYS A C 1
ATOM 1513 O O . CYS A 1 193 ? -28.099 4.429 38.951 1.00 66.06 193 CYS A O 1
ATOM 1515 N N . ASP A 1 194 ? -26.564 4.574 40.606 1.00 69.00 194 ASP A N 1
ATOM 1516 C CA . ASP A 1 194 ? -25.498 5.139 39.789 1.00 69.00 194 ASP A CA 1
ATOM 1517 C C . ASP A 1 194 ? -25.109 4.180 38.658 1.00 69.00 194 ASP A C 1
ATOM 1519 O O . ASP A 1 194 ? -25.111 4.576 37.489 1.00 69.00 194 ASP A O 1
ATOM 1523 N N . TYR A 1 195 ? -24.915 2.890 38.951 1.00 73.69 195 TYR A N 1
ATOM 1524 C CA . TYR A 1 195 ? -24.626 1.891 37.918 1.00 73.69 195 TYR A CA 1
ATOM 1525 C C . TYR A 1 195 ? -25.790 1.670 36.946 1.00 73.69 195 TYR A C 1
ATOM 1527 O O . TYR A 1 195 ? -25.570 1.466 35.751 1.00 73.69 195 TYR A O 1
ATOM 1535 N N . MET A 1 196 ? -27.045 1.724 37.405 1.00 72.50 196 MET A N 1
ATOM 1536 C CA . MET A 1 196 ? -28.205 1.632 36.510 1.00 72.50 196 MET A CA 1
ATOM 1537 C C . MET A 1 196 ? -28.298 2.839 35.569 1.00 72.50 196 MET A C 1
ATOM 1539 O O . MET A 1 196 ? -28.632 2.678 34.389 1.00 72.50 196 MET A O 1
ATOM 1543 N N . MET A 1 197 ? -27.975 4.037 36.060 1.00 72.75 197 MET A N 1
ATOM 1544 C CA . MET A 1 197 ? -27.908 5.250 35.249 1.00 72.75 197 MET A CA 1
ATOM 1545 C C . MET A 1 197 ? -26.749 5.185 34.243 1.00 72.75 197 MET A C 1
ATOM 1547 O O . MET A 1 197 ? -26.929 5.517 33.068 1.00 72.75 197 MET A O 1
ATOM 1551 N N . GLU A 1 198 ? -25.584 4.692 34.663 1.00 79.25 198 GLU A N 1
ATOM 1552 C CA . GLU A 1 198 ? -24.422 4.493 33.797 1.00 79.25 198 GLU A CA 1
ATOM 1553 C C . GLU A 1 198 ? -24.709 3.464 32.691 1.00 79.25 198 GLU A C 1
ATOM 1555 O O . GLU A 1 198 ? -24.459 3.722 31.510 1.00 79.25 198 GLU A O 1
ATOM 1560 N N . LEU A 1 199 ? -25.345 2.340 33.043 1.00 80.31 199 LEU A N 1
ATOM 1561 C CA . LEU A 1 199 ? -25.809 1.343 32.083 1.00 80.31 199 LEU A CA 1
ATOM 1562 C C . LEU A 1 199 ? -26.754 1.971 31.057 1.00 80.31 199 LEU A C 1
ATOM 1564 O O . LEU A 1 199 ? -26.586 1.761 29.856 1.00 80.31 199 LEU A O 1
ATOM 1568 N N . ASN A 1 200 ? -27.734 2.757 31.503 1.00 81.31 200 ASN A N 1
ATOM 1569 C CA . ASN A 1 200 ? -28.655 3.438 30.600 1.00 81.31 200 ASN A CA 1
ATOM 1570 C C . ASN A 1 200 ? -27.923 4.373 29.623 1.00 81.31 200 ASN A C 1
ATOM 1572 O O . ASN A 1 200 ? -28.233 4.381 28.431 1.00 81.31 200 ASN A O 1
ATOM 1576 N N . ASN A 1 201 ? -26.915 5.109 30.095 1.00 83.50 201 ASN A N 1
ATOM 1577 C CA . ASN A 1 201 ? -26.098 5.972 29.244 1.00 83.50 201 ASN A CA 1
ATOM 1578 C C . ASN A 1 201 ? -25.328 5.170 28.185 1.00 83.50 201 ASN A C 1
ATOM 1580 O O . ASN A 1 201 ? -25.358 5.538 27.008 1.00 83.50 201 ASN A O 1
ATOM 1584 N N . TYR A 1 202 ? -24.705 4.044 28.553 1.00 85.75 202 TYR A N 1
ATOM 1585 C CA . TYR A 1 202 ? -24.031 3.176 27.581 1.00 85.75 202 TYR A CA 1
ATOM 1586 C C . TYR A 1 202 ? -24.996 2.555 26.574 1.00 85.75 202 TYR A C 1
ATOM 1588 O O . TYR A 1 202 ? -24.679 2.498 25.386 1.00 85.75 202 TYR A O 1
ATOM 1596 N N . LEU A 1 203 ? -26.184 2.136 27.013 1.00 83.12 203 LEU A N 1
ATOM 1597 C CA . LEU A 1 203 ? -27.211 1.587 26.128 1.00 83.12 203 LEU A CA 1
ATOM 1598 C C . LEU A 1 203 ? -27.723 2.643 25.141 1.00 83.12 203 LEU A C 1
ATOM 1600 O O . LEU A 1 203 ? -27.848 2.345 23.956 1.00 83.12 203 LEU A O 1
ATOM 1604 N N . ASN A 1 204 ? -27.960 3.877 25.591 1.00 84.31 204 ASN A N 1
ATOM 1605 C CA . ASN A 1 204 ? -28.386 4.973 24.716 1.00 84.31 204 ASN A CA 1
ATOM 1606 C C . ASN A 1 204 ? -27.279 5.394 23.739 1.00 84.31 204 ASN A C 1
ATOM 1608 O O . ASN A 1 204 ? -27.565 5.651 22.573 1.00 84.31 204 ASN A O 1
ATOM 1612 N N . ASN A 1 205 ? -26.015 5.407 24.174 1.00 86.94 205 ASN A N 1
ATOM 1613 C CA . ASN A 1 205 ? -24.873 5.658 23.290 1.00 86.94 205 ASN A CA 1
ATOM 1614 C C . ASN A 1 205 ? -24.736 4.549 22.230 1.00 86.94 205 ASN A C 1
ATOM 1616 O O . ASN A 1 205 ? -24.568 4.833 21.045 1.00 86.94 205 ASN A O 1
ATOM 1620 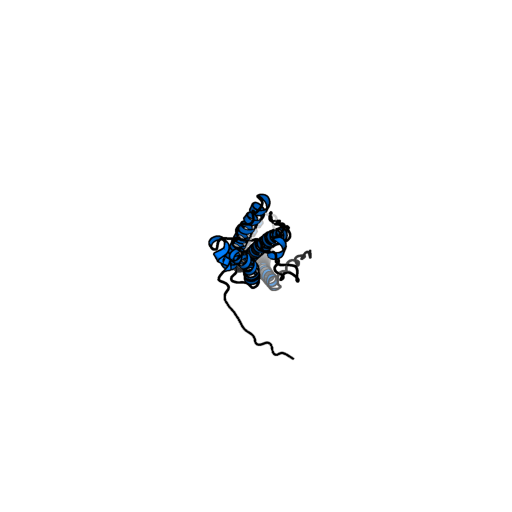N N . TYR A 1 206 ? -24.899 3.285 22.632 1.00 85.81 206 TYR A N 1
ATOM 1621 C CA . TYR A 1 206 ? -24.901 2.150 21.711 1.00 85.81 206 TYR A CA 1
ATOM 1622 C C . TYR A 1 206 ? -26.032 2.252 20.677 1.00 85.81 206 TYR A C 1
ATOM 1624 O O . TYR A 1 206 ? -25.773 2.105 19.486 1.00 85.81 206 TYR A O 1
ATOM 1632 N N . GLU A 1 207 ? -27.269 2.541 21.100 1.00 84.38 207 GLU A N 1
ATOM 1633 C CA . GLU A 1 207 ? -28.408 2.700 20.181 1.00 84.38 207 GLU A CA 1
ATOM 1634 C C . GLU A 1 207 ? -28.262 3.921 19.270 1.00 84.38 207 GLU A C 1
ATOM 1636 O O . GLU A 1 207 ? -28.585 3.836 18.087 1.00 84.38 207 GLU A O 1
ATOM 1641 N N . GLY A 1 208 ? -27.735 5.034 19.786 1.00 84.50 208 GLY A N 1
ATOM 1642 C CA . GLY A 1 208 ? -27.477 6.235 18.993 1.00 84.50 208 GLY A CA 1
ATOM 1643 C C . GLY A 1 208 ? -26.432 6.015 17.897 1.00 84.50 208 GLY A C 1
ATOM 1644 O O . GLY A 1 208 ? -26.556 6.583 16.815 1.00 84.50 208 GLY A O 1
ATOM 1645 N N . LYS A 1 209 ? -25.426 5.167 18.150 1.00 84.50 209 LYS A N 1
ATOM 1646 C CA . LYS A 1 209 ? -24.354 4.864 17.188 1.00 84.50 209 LYS A CA 1
ATOM 1647 C C . LYS A 1 209 ? -24.663 3.701 16.243 1.00 84.50 209 LYS A C 1
ATOM 1649 O O . LYS A 1 209 ? -24.310 3.771 15.070 1.00 84.50 209 LYS A O 1
ATOM 1654 N N . PHE A 1 210 ? -25.282 2.628 16.734 1.00 84.56 210 PHE A N 1
ATOM 1655 C CA . PHE A 1 210 ? -25.449 1.369 15.991 1.00 84.56 210 PHE A CA 1
ATOM 1656 C C . PHE A 1 210 ? -26.912 0.993 15.716 1.00 84.56 210 PHE A C 1
ATOM 1658 O O . PHE A 1 210 ? -27.168 0.007 15.025 1.00 84.56 210 PHE A O 1
ATOM 1665 N N . GLY A 1 211 ? -27.869 1.767 16.231 1.00 82.31 211 GLY A N 1
ATOM 1666 C CA . GLY A 1 211 ? -29.300 1.494 16.133 1.00 82.31 211 GLY A CA 1
ATOM 1667 C C . GLY A 1 211 ? -29.837 0.592 17.250 1.00 82.31 211 GLY A C 1
ATOM 1668 O O . GLY A 1 211 ? -29.093 -0.008 18.030 1.00 82.31 211 GLY A O 1
ATOM 1669 N N . ALA A 1 212 ? -31.167 0.494 17.326 1.00 77.56 212 ALA A N 1
ATOM 1670 C CA . ALA A 1 212 ? -31.852 -0.360 18.292 1.00 77.56 212 ALA A CA 1
ATOM 1671 C C . ALA A 1 212 ? -31.477 -1.836 18.079 1.00 77.56 212 ALA A C 1
ATOM 1673 O O . ALA A 1 212 ? -31.554 -2.359 16.966 1.00 77.56 212 ALA A O 1
ATOM 1674 N N . SER A 1 213 ? -31.092 -2.524 19.154 1.00 77.50 213 SER A N 1
ATOM 1675 C CA . SER A 1 213 ? -30.614 -3.906 19.094 1.00 77.50 213 SER A CA 1
ATOM 1676 C C . SER A 1 213 ? -31.374 -4.807 20.068 1.00 77.50 213 SER A C 1
ATOM 1678 O O . SER A 1 213 ? -31.875 -4.366 21.101 1.00 77.50 213 SER A O 1
ATOM 1680 N N . ALA A 1 214 ? -31.417 -6.112 19.785 1.00 78.56 214 ALA A N 1
ATOM 1681 C CA . ALA A 1 214 ? -31.987 -7.088 20.720 1.00 78.56 214 ALA A CA 1
ATOM 1682 C C . ALA A 1 214 ? -31.268 -7.078 22.085 1.00 78.56 214 ALA A C 1
ATOM 1684 O O . ALA A 1 214 ? -31.873 -7.378 23.113 1.00 78.56 214 ALA A O 1
ATOM 1685 N N . LEU A 1 215 ? -29.984 -6.703 22.096 1.00 76.25 215 LEU A N 1
ATOM 1686 C CA . LEU A 1 215 ? -29.179 -6.579 23.304 1.00 76.25 215 LEU A CA 1
ATOM 1687 C C . LEU A 1 215 ? -29.645 -5.415 24.181 1.00 76.25 215 LEU A C 1
ATOM 1689 O O . LEU A 1 215 ? -29.860 -5.589 25.380 1.00 76.25 215 LEU A O 1
ATOM 1693 N N . THR A 1 216 ? -29.797 -4.232 23.585 1.00 77.94 216 THR A N 1
ATOM 1694 C CA . THR A 1 216 ? -30.214 -3.034 24.316 1.00 77.94 216 THR A CA 1
ATOM 1695 C C . THR A 1 216 ? -31.630 -3.200 24.844 1.00 77.94 216 THR A C 1
ATOM 1697 O O . THR A 1 216 ? -31.884 -2.911 26.012 1.00 77.94 216 THR A O 1
ATOM 1700 N N . TYR A 1 217 ? -32.506 -3.826 24.055 1.00 76.44 217 TYR A N 1
ATOM 1701 C CA . TYR A 1 217 ? -33.821 -4.267 24.511 1.00 76.44 217 TYR A CA 1
ATOM 1702 C C . TYR A 1 217 ? -33.745 -5.219 25.715 1.00 76.44 217 TYR A C 1
ATOM 1704 O O . TYR A 1 217 ? -34.436 -4.999 26.710 1.00 76.44 217 TYR A O 1
ATOM 1712 N N . TYR A 1 218 ? -32.908 -6.262 25.649 1.00 80.88 218 TYR A N 1
ATOM 1713 C CA . TYR A 1 218 ? -32.760 -7.232 26.737 1.00 80.88 218 TYR A CA 1
ATOM 1714 C C . TYR A 1 218 ? -32.358 -6.554 28.053 1.00 80.88 218 TYR A C 1
ATOM 1716 O O . TYR A 1 218 ? -33.015 -6.771 29.074 1.00 80.88 218 TYR A O 1
ATOM 1724 N N . TYR A 1 219 ? -31.327 -5.703 28.031 1.00 78.25 219 TYR A N 1
ATOM 1725 C CA . TYR A 1 219 ? -30.860 -5.022 29.239 1.00 78.25 219 TYR A CA 1
ATOM 1726 C C . TYR A 1 219 ? -31.865 -4.006 29.759 1.00 78.25 219 TYR A C 1
ATOM 1728 O O . TYR A 1 219 ? -32.191 -4.049 30.946 1.00 78.25 219 TYR A O 1
ATOM 1736 N N . LYS A 1 220 ? -32.415 -3.146 28.892 1.00 76.50 220 LYS A N 1
ATOM 1737 C CA . LYS A 1 220 ? -33.404 -2.164 29.337 1.00 76.50 220 LYS A CA 1
ATOM 1738 C C . LYS A 1 220 ? -34.635 -2.852 29.936 1.00 76.50 220 LYS A C 1
ATOM 1740 O O . LYS A 1 220 ? -35.047 -2.483 31.025 1.00 76.50 220 LYS A O 1
ATOM 1745 N N . LYS A 1 221 ? -35.160 -3.917 29.315 1.00 73.94 221 LYS A N 1
ATOM 1746 C CA . LYS A 1 221 ? -36.302 -4.682 29.851 1.00 73.94 221 LYS A CA 1
ATOM 1747 C C . LYS A 1 221 ? -35.996 -5.357 31.191 1.00 73.94 221 LYS A C 1
ATOM 1749 O O . LYS A 1 221 ? -36.821 -5.323 32.108 1.00 73.94 221 LYS A O 1
ATOM 1754 N N . ARG A 1 222 ? -34.825 -5.993 31.306 1.00 73.69 222 ARG A N 1
ATOM 1755 C CA . ARG A 1 222 ? -34.402 -6.690 32.528 1.00 73.69 222 ARG A CA 1
ATOM 1756 C C . ARG A 1 222 ? -34.277 -5.721 33.703 1.00 73.69 222 ARG A C 1
ATOM 1758 O O . ARG A 1 222 ? -34.799 -6.010 34.775 1.00 73.69 222 ARG A O 1
ATOM 1765 N N . HIS A 1 223 ? -33.610 -4.589 33.492 1.00 71.88 223 HIS A N 1
ATOM 1766 C CA . HIS A 1 223 ? -33.358 -3.605 34.540 1.00 71.88 223 HIS A CA 1
ATOM 1767 C C . HIS A 1 223 ? -34.585 -2.727 34.835 1.00 71.88 223 HIS A C 1
ATOM 1769 O O . HIS A 1 223 ? -34.821 -2.445 36.003 1.00 71.88 223 HIS A O 1
ATOM 1775 N N . ALA A 1 224 ? -35.446 -2.443 33.848 1.00 68.94 224 ALA A N 1
ATOM 1776 C CA . ALA A 1 224 ? -36.744 -1.789 34.065 1.00 68.94 224 ALA A CA 1
ATOM 1777 C C . ALA A 1 224 ? -37.617 -2.543 35.075 1.00 68.94 224 ALA A C 1
ATOM 1779 O O . ALA A 1 224 ? -38.122 -1.963 36.027 1.00 68.94 224 ALA A O 1
ATOM 1780 N N . THR A 1 225 ? -37.718 -3.868 34.926 1.00 66.69 225 THR A N 1
ATOM 1781 C CA . THR A 1 225 ? -38.521 -4.700 35.838 1.00 66.69 225 THR A CA 1
ATOM 1782 C C . THR A 1 225 ? -37.996 -4.641 37.279 1.00 66.69 225 THR A C 1
ATOM 1784 O O . THR A 1 225 ? -38.777 -4.707 38.225 1.00 66.69 225 THR A O 1
ATOM 1787 N N . ALA A 1 226 ? -36.675 -4.543 37.462 1.00 63.88 226 ALA A N 1
ATOM 1788 C CA . ALA A 1 226 ? -36.067 -4.396 38.782 1.00 63.88 226 ALA A CA 1
ATOM 1789 C C . ALA A 1 226 ? -36.307 -2.986 39.354 1.00 63.88 226 ALA A C 1
ATOM 1791 O O . ALA A 1 226 ? -36.703 -2.861 40.510 1.00 63.88 226 ALA A O 1
ATOM 1792 N N . SER A 1 227 ? -36.150 -1.944 38.532 1.00 66.19 227 SER A N 1
ATOM 1793 C CA . SER A 1 227 ? -36.434 -0.548 38.884 1.00 66.19 227 SER A CA 1
ATOM 1794 C C . SER A 1 227 ? -37.877 -0.322 39.322 1.00 66.19 227 SER A C 1
ATOM 1796 O O . SER A 1 227 ? -38.105 0.252 40.384 1.00 66.19 227 SER A O 1
ATOM 1798 N N . ASP A 1 228 ? -38.849 -0.804 38.544 1.00 65.12 228 ASP A N 1
ATOM 1799 C CA . ASP A 1 228 ? -40.275 -0.621 38.831 1.00 65.12 228 ASP A CA 1
ATOM 1800 C C . ASP A 1 228 ? -40.649 -1.223 40.190 1.00 65.12 228 ASP A C 1
ATOM 1802 O O . ASP A 1 228 ? -41.392 -0.616 40.960 1.00 65.12 228 ASP A O 1
ATOM 1806 N N . ARG A 1 229 ? -40.062 -2.377 40.540 1.00 65.00 229 ARG A N 1
ATOM 1807 C CA . ARG A 1 229 ? -40.250 -2.999 41.859 1.00 65.00 229 ARG A CA 1
ATOM 1808 C C . ARG A 1 229 ? -39.702 -2.131 42.989 1.00 65.00 229 ARG A C 1
ATOM 1810 O O . ARG A 1 229 ? -40.326 -2.060 44.039 1.00 65.00 229 ARG A O 1
ATOM 1817 N N . LEU A 1 230 ? -38.557 -1.479 42.804 1.00 62.72 230 LEU A N 1
ATOM 1818 C CA . LEU A 1 230 ? -37.955 -0.622 43.832 1.00 62.72 230 LEU A CA 1
ATOM 1819 C C . LEU A 1 230 ? -38.741 0.682 44.024 1.00 62.72 230 LEU A C 1
ATOM 1821 O O . LEU A 1 230 ? -38.893 1.143 45.156 1.00 62.72 230 LEU A O 1
ATOM 1825 N N . ILE A 1 231 ? -39.287 1.235 42.936 1.00 63.09 231 ILE A N 1
ATOM 1826 C CA . ILE A 1 231 ? -40.158 2.419 42.958 1.00 63.09 231 ILE A CA 1
ATOM 1827 C C . ILE A 1 231 ? -41.495 2.095 43.635 1.00 63.09 231 ILE A C 1
ATOM 1829 O O . ILE A 1 231 ? -41.896 2.806 44.553 1.00 63.09 231 ILE A O 1
ATOM 1833 N N . GLU A 1 232 ? -42.167 1.001 43.248 1.00 62.56 232 GLU A N 1
ATOM 1834 C CA . GLU A 1 232 ? -43.450 0.578 43.842 1.00 62.56 232 GLU A CA 1
ATOM 1835 C C . GLU A 1 232 ? -43.346 0.391 45.366 1.00 62.56 232 GLU A C 1
ATOM 1837 O O . GLU A 1 232 ? -44.315 0.579 46.102 1.00 62.56 232 GLU A O 1
ATOM 1842 N N . LYS A 1 233 ? -42.156 0.029 45.853 1.00 58.09 233 LYS A N 1
ATOM 1843 C CA . LYS A 1 233 ? -41.877 -0.195 47.275 1.00 58.09 233 LYS A CA 1
ATOM 1844 C C . LYS A 1 233 ? -41.336 1.035 48.012 1.00 58.09 233 LYS A C 1
ATOM 1846 O O . LYS A 1 233 ? -41.139 0.949 49.218 1.00 58.09 233 LYS A O 1
ATOM 1851 N N . GLY A 1 234 ? -41.151 2.167 47.330 1.00 53.94 234 GLY A N 1
ATOM 1852 C CA . GLY A 1 234 ? -40.753 3.441 47.941 1.00 53.94 234 GLY A CA 1
ATOM 1853 C C . GLY A 1 234 ? -39.253 3.600 48.205 1.00 53.94 234 GLY A C 1
ATOM 1854 O O . GLY A 1 234 ? -38.850 4.596 48.797 1.00 53.94 234 GLY A O 1
ATOM 1855 N N . PHE A 1 235 ? -38.418 2.663 47.746 1.00 55.12 235 PHE A N 1
ATOM 1856 C CA . PHE A 1 235 ? -36.963 2.750 47.912 1.00 55.12 235 PHE A CA 1
ATOM 1857 C C . PHE A 1 235 ? -36.318 3.742 46.940 1.00 55.12 235 PHE A C 1
ATOM 1859 O O . PHE A 1 235 ? -35.265 4.291 47.249 1.00 55.12 235 PHE A O 1
ATOM 1866 N N . LEU A 1 236 ? -36.949 3.986 45.784 1.00 56.03 236 LEU A N 1
ATOM 1867 C CA . LEU A 1 236 ? -36.464 4.895 44.744 1.00 56.03 236 LEU A CA 1
ATOM 1868 C C . LEU A 1 236 ? -37.532 5.913 44.347 1.00 56.03 236 LEU A C 1
ATOM 1870 O O . LEU A 1 236 ? -38.717 5.595 44.271 1.00 56.03 236 LEU A O 1
ATOM 1874 N N . LEU A 1 237 ? -37.096 7.137 44.047 1.00 54.50 237 LEU A N 1
ATOM 1875 C CA . LEU A 1 237 ? -37.959 8.188 43.512 1.00 54.50 237 LEU A CA 1
ATOM 1876 C C . LEU A 1 237 ? -38.049 8.067 41.980 1.00 54.50 237 LEU A C 1
ATOM 1878 O O . LEU A 1 237 ? -37.031 7.911 41.304 1.00 54.50 237 LEU A O 1
ATOM 1882 N N . GLU A 1 238 ? -39.260 8.215 41.431 1.00 50.25 238 GLU A N 1
ATOM 1883 C CA . GLU A 1 238 ? -39.566 8.145 39.986 1.00 50.25 238 GLU A CA 1
ATOM 1884 C C . GLU A 1 238 ? -38.632 8.933 39.034 1.00 50.25 238 GLU A C 1
ATOM 1886 O O . GLU A 1 238 ? -38.411 8.448 37.921 1.00 50.25 238 GLU A O 1
ATOM 1891 N N . PRO A 1 239 ? -38.045 10.097 39.394 1.00 48.66 239 PRO A N 1
ATOM 1892 C CA . PRO A 1 239 ? -37.166 10.831 38.483 1.00 48.66 239 PRO A CA 1
ATOM 1893 C C . PRO A 1 239 ? -35.851 10.111 38.155 1.00 48.66 239 PRO A C 1
ATOM 1895 O O . PRO A 1 239 ? -35.295 10.350 37.085 1.00 48.66 239 PRO A O 1
ATOM 1898 N N . MET A 1 240 ? -35.351 9.236 39.040 1.00 45.66 240 MET A N 1
ATOM 1899 C CA . MET A 1 240 ? -34.000 8.665 38.909 1.00 45.66 240 MET A CA 1
ATOM 1900 C C . MET A 1 240 ? -33.866 7.601 37.806 1.00 45.66 240 MET A C 1
ATOM 1902 O O . MET A 1 240 ? -32.762 7.358 37.334 1.00 45.66 240 MET A O 1
ATOM 1906 N N . LEU A 1 241 ? -34.964 6.975 37.363 1.00 52.09 241 LEU A N 1
ATOM 1907 C CA . LEU A 1 241 ? -34.935 5.809 36.456 1.00 52.09 241 LEU A CA 1
ATOM 1908 C C . LEU A 1 241 ? -35.871 5.942 35.242 1.00 52.09 241 LEU A C 1
ATOM 1910 O O . LEU A 1 241 ? -36.170 4.959 34.562 1.00 52.09 241 LEU A O 1
ATOM 1914 N N . SER A 1 242 ? -36.308 7.167 34.938 1.00 49.69 242 SER A N 1
ATOM 1915 C CA . SER A 1 242 ? -37.270 7.501 33.871 1.00 49.69 242 SER A CA 1
ATOM 1916 C C . SER A 1 242 ? -36.952 6.897 32.492 1.00 49.69 242 SER A C 1
ATOM 1918 O O . SER A 1 242 ? -37.868 6.564 31.743 1.00 49.69 242 SER A O 1
ATOM 1920 N N . ALA A 1 243 ? -35.677 6.664 32.172 1.00 48.34 243 ALA A N 1
ATOM 1921 C CA . ALA A 1 243 ? -35.247 6.092 30.896 1.00 48.34 243 ALA A CA 1
ATOM 1922 C C . ALA A 1 243 ? -35.605 4.605 30.687 1.00 48.34 243 ALA A C 1
ATOM 1924 O O . ALA A 1 243 ? -35.542 4.107 29.562 1.00 48.34 243 ALA A O 1
ATOM 1925 N N . PHE A 1 244 ? -36.001 3.891 31.744 1.00 52.12 244 PHE A N 1
ATOM 1926 C CA . PHE A 1 244 ? -36.408 2.485 31.673 1.00 52.12 244 PHE A CA 1
ATOM 1927 C C . PHE A 1 244 ? -37.933 2.288 31.553 1.00 52.12 244 PHE A C 1
ATOM 1929 O O . PHE A 1 244 ? -38.384 1.167 31.325 1.00 52.12 244 PHE A O 1
ATOM 1936 N N . LYS A 1 245 ? -38.726 3.367 31.652 1.00 49.19 245 LYS A N 1
ATOM 1937 C CA . LYS A 1 245 ? -40.195 3.325 31.779 1.00 49.19 245 LYS A CA 1
ATOM 1938 C C . LYS A 1 245 ? -40.956 3.208 30.443 1.00 49.19 245 LYS A C 1
ATOM 1940 O O . LYS A 1 245 ? -42.119 2.819 30.439 1.00 49.19 245 LYS A O 1
ATOM 1945 N N . GLU A 1 246 ? -40.322 3.509 29.304 1.00 42.88 246 GLU A N 1
ATOM 1946 C CA . GLU A 1 246 ? -41.006 3.658 27.999 1.00 42.88 246 GLU A CA 1
ATOM 1947 C C . GLU A 1 246 ? -40.869 2.480 27.008 1.00 42.88 246 GLU A C 1
ATOM 1949 O O . GLU A 1 246 ? -41.209 2.611 25.833 1.00 42.88 246 GLU A O 1
ATOM 1954 N N . ILE A 1 247 ? -40.437 1.285 27.425 1.00 42.09 247 ILE A N 1
ATOM 1955 C CA . ILE A 1 247 ? -40.354 0.127 26.500 1.00 42.09 247 ILE A CA 1
ATOM 1956 C C . ILE A 1 247 ? -41.676 -0.647 26.480 1.00 42.09 247 ILE A C 1
ATOM 1958 O O . ILE A 1 247 ? -41.755 -1.835 26.794 1.00 42.09 247 ILE A O 1
ATOM 1962 N N . GLY A 1 248 ? -42.739 0.059 26.108 1.00 32.75 248 GLY A N 1
ATOM 1963 C CA . GLY A 1 248 ? -44.071 -0.483 25.884 1.00 32.75 248 GLY A CA 1
ATOM 1964 C C . GLY A 1 248 ? -44.314 -0.792 24.409 1.00 32.75 248 GLY A C 1
ATOM 1965 O O . GLY A 1 248 ? -44.978 -0.025 23.727 1.00 32.75 248 GLY A O 1
ATOM 1966 N N . TYR A 1 249 ? -43.839 -1.939 23.920 1.00 31.28 249 TYR A N 1
ATOM 1967 C CA . TYR A 1 249 ? -44.412 -2.564 22.721 1.00 31.28 249 TYR A CA 1
ATOM 1968 C C . TYR A 1 249 ? -44.723 -4.028 23.032 1.00 31.28 249 TYR A C 1
ATOM 1970 O O . TYR A 1 249 ? -43.839 -4.886 23.058 1.00 31.28 249 TYR A O 1
ATOM 1978 N N . SER A 1 250 ? -45.994 -4.314 23.323 1.00 23.69 250 SER A N 1
ATOM 1979 C CA . SER A 1 250 ? -46.500 -5.679 23.463 1.00 23.69 250 SER A CA 1
ATOM 1980 C C . SER A 1 250 ? -46.736 -6.284 22.080 1.00 23.69 250 SER A C 1
ATOM 1982 O O . SER A 1 250 ? -47.508 -5.731 21.300 1.00 23.69 250 SER A O 1
ATOM 1984 N N . TRP A 1 251 ? -46.153 -7.446 21.796 1.00 25.30 251 TRP A N 1
ATOM 1985 C CA . TRP A 1 251 ? -46.686 -8.349 20.774 1.00 25.30 251 TRP A CA 1
ATOM 1986 C C . TRP A 1 251 ? -47.250 -9.587 21.465 1.00 25.30 251 TRP A C 1
ATOM 1988 O O . TRP A 1 251 ? -46.547 -10.269 22.210 1.00 25.30 251 TRP A O 1
ATOM 1998 N N . THR A 1 252 ? -48.531 -9.864 21.229 1.00 24.89 252 THR A N 1
ATOM 1999 C CA . THR A 1 252 ? -49.210 -11.091 21.652 1.00 24.89 252 THR A CA 1
ATOM 2000 C C . THR A 1 252 ? -49.180 -12.090 20.501 1.00 24.89 252 THR A C 1
ATOM 2002 O O . THR A 1 252 ? -49.765 -11.830 19.452 1.00 24.89 252 THR A O 1
ATOM 2005 N N . ALA A 1 253 ? -48.531 -13.238 20.692 1.00 23.28 253 ALA A N 1
ATOM 2006 C CA . ALA A 1 253 ? -48.684 -14.396 19.815 1.00 23.28 253 ALA A CA 1
ATOM 2007 C C . ALA A 1 253 ? -49.526 -15.458 20.546 1.00 23.28 253 ALA A C 1
ATOM 2009 O O . ALA A 1 253 ? -49.214 -15.772 21.699 1.00 23.28 253 ALA A O 1
ATOM 2010 N N . PRO A 1 254 ? -50.593 -16.003 19.934 1.00 23.16 254 PRO A N 1
ATOM 2011 C CA . PRO A 1 254 ? -51.400 -17.036 20.567 1.00 23.16 254 PRO A CA 1
ATOM 2012 C C . PRO A 1 254 ? -50.608 -18.345 20.636 1.00 23.16 254 PRO A C 1
ATOM 2014 O O . PRO A 1 254 ? -50.149 -18.862 19.618 1.00 23.16 254 PRO A O 1
ATOM 2017 N N . VAL A 1 255 ? -50.461 -18.901 21.839 1.00 28.05 255 VAL A N 1
ATOM 2018 C CA . VAL A 1 255 ? -49.889 -20.238 22.024 1.00 28.05 255 VAL A CA 1
ATOM 2019 C C . VAL A 1 255 ? -51.029 -21.251 21.981 1.00 28.05 255 VAL A C 1
ATOM 2021 O O . VAL A 1 255 ? -51.862 -21.308 22.883 1.00 28.05 255 VAL A O 1
ATOM 2024 N N . SER A 1 256 ? -51.068 -22.041 20.906 1.00 26.81 256 SER A N 1
ATOM 2025 C CA . SER A 1 256 ? -51.911 -23.234 20.803 1.00 26.81 256 SER A CA 1
ATOM 2026 C C . SER A 1 256 ? -51.407 -24.276 21.794 1.00 26.81 256 SER A C 1
ATOM 2028 O O . SER A 1 256 ? -50.315 -24.818 21.624 1.00 26.81 256 SER A O 1
ATOM 2030 N N . VAL A 1 257 ? -52.211 -24.570 22.810 1.00 34.69 257 VAL A N 1
ATOM 2031 C CA . VAL A 1 257 ? -51.965 -25.678 23.735 1.00 34.69 257 VAL A CA 1
ATOM 2032 C C . VAL A 1 257 ? -52.255 -26.986 22.991 1.00 34.69 257 VAL A C 1
ATOM 2034 O O . VAL A 1 257 ? -53.337 -27.142 22.423 1.00 34.69 257 VAL A O 1
ATOM 2037 N N . LYS A 1 258 ? -51.275 -27.891 22.948 1.00 33.16 258 LYS A N 1
ATOM 2038 C CA . LYS A 1 258 ? -51.511 -29.323 22.738 1.00 33.16 258 LYS A CA 1
ATOM 2039 C C . LYS A 1 258 ? -51.478 -30.013 24.088 1.00 33.16 258 LYS A C 1
ATOM 2041 O O . LYS A 1 258 ? -50.605 -29.621 24.895 1.00 33.16 258 LYS A O 1
#

Radius of gyration: 48.16 Å; chains: 1; bounding box: 108×42×123 Å

pLDDT: mean 72.76, std 19.5, range [23.16, 95.94]

Secondary structure (DSSP, 8-state):
-----PPP-PPPPHHHHHHHHHHHHHHHHHHHHHHHHHHHHHHHHHHHS--PPP--HHHHHHHHHHHHHHHHHHHHHHHHHHHHHHHHHHHHHHHHHHHHHHHHHHHHHHHHHHHHHHHHHHHHHHHHHHHHHHHHHHHHHHHHHHHS--B-TTS-BTHHHH-SSPP-S----PPPTTSPPPHHHHHHHHHHHHHHHHHHHHHHHHHHHH---HHHHHHHHHHHHHHHHHHHTTSS-GGGGGGGTT------------

Foldseek 3Di:
DDPPDDDPDDDPDPVVVVLVVVLVVVVVVLVVVLVVVLVVVVVVVCVVDPDDDDPDPVVVVVVCVVCCVPSVVVVVVSVVVNVVSVVVSVVVVVVVVVVVVVVVVVVVVVVVVVVVVVVVVVVLVVVLVVLVVVLVVLVVVLVVLLCDWFAFPVGDTCSQLLDLDNRDDDDDPQDALPTDGDPVSVVSLVVNLVSLVVSLVSLVVSCVSPNDDPVSVVVLQSVLVSVVSCVVRNNDDCVSNVSSPPPDDDDDDDDDDD